Protein AF-A6EFH4-F1 (afdb_monomer)

Secondary structure (DSSP, 8-state):
---SSSSSSTTTTSPTTHHHHHHHHHHHHHHHHHHHHHS-S-SSPPPTTHHHHHHHHHHHHHHHHHHHHHSS-TT-S--PPTTHHHHHHHHHHHHHHHTT--S-------------------GGG-THHHHHHHHHHHHHHHHHHHHHHTS------HHHHHHHHHHHTS-HHHHHHHHHHHHHS----SS-HHHHHHHHHHHS-HHHHHS--

pLDDT: mean 71.9, std 14.37, range [41.16, 94.19]

Foldseek 3Di:
DDDDPPPCPVVPPDDPCCVVCVVVVVVVVVVVVVVVVVPPDDPDDDDPCCVVCVVVVVVVVVVVVVVCVPPPCPPPDPDDPPCPVVVVVVVVVVVVVVVPDPDDDDDDDDDDPPPPPPPPPPPVPDPVVVVVVVVVVVVCVVVVVVVVVVPDDPPPPVVVVVVVVVVVVDDPVNVVVVVVVVVVPPDDPPPPVVNVVVVCPVPDDPVRVVVVD

Sequence (213 aa):
MENKLENEEWMSGTPEGYFDSLSERIRQSVFLDDLRAKVADGGFITPDNYFEALPEVIHGNSFLEQLKGSSPVETAGFITPEGYFSGLSSRIVAQAHDDNDDLNEVTMAVQAPSKHAVKIVRLWHSSFLKYASAACFILLSAAGLYFYQQKPEPVVNYAELANEQMLYDIDEHVIIEHIQAASMEEEQPVVATADLENYILTNYSQNDIASDL

Radius of gyration: 43.93 Å; Cα contacts (8 Å, |Δi|>4): 6; chains: 1; bounding box: 109×67×108 Å

Solvent-accessible surface area (backbone atoms only — not comparable to full-atom values): 13727 Å² total; per-residue (Å²): 142,85,90,87,75,82,85,62,66,78,72,66,76,61,63,88,65,48,72,78,47,41,63,56,52,50,52,52,50,54,49,52,50,52,50,53,68,67,54,73,82,66,86,87,75,74,62,89,61,47,78,74,48,43,63,57,54,52,51,53,51,53,51,54,48,51,52,62,71,69,46,97,49,100,74,70,59,93,75,74,62,91,59,50,68,59,55,49,53,53,51,52,53,54,53,64,51,65,77,71,56,94,84,79,86,84,86,80,95,68,94,66,78,76,79,76,73,79,75,83,70,70,73,88,75,48,72,60,61,63,52,54,56,55,51,50,53,53,50,52,53,51,48,50,53,52,54,57,71,64,50,72,74,81,79,73,52,62,68,57,56,50,49,53,54,52,59,72,66,57,51,69,67,59,54,52,49,51,52,51,53,53,64,73,58,78,84,72,77,93,60,55,66,66,58,55,51,48,51,46,64,73,75,44,55,77,66,64,66,61,69,78,109

Mean predicted aligned error: 24.98 Å

Structure (mmCIF, N/CA/C/O backbone):
data_AF-A6EFH4-F1
#
_entry.id   AF-A6EFH4-F1
#
loop_
_atom_site.group_PDB
_atom_site.id
_atom_site.type_symbol
_atom_site.label_atom_id
_atom_site.label_alt_id
_atom_site.label_comp_id
_atom_site.label_asym_id
_atom_site.label_entity_id
_atom_site.label_seq_id
_atom_site.pdbx_PDB_ins_code
_atom_site.Cartn_x
_atom_site.Cartn_y
_atom_site.Cartn_z
_atom_site.occupancy
_atom_site.B_iso_or_equiv
_atom_site.auth_seq_id
_atom_site.auth_comp_id
_atom_site.auth_asym_id
_atom_site.auth_atom_id
_atom_site.pdbx_PDB_model_num
ATOM 1 N N . MET A 1 1 ? 72.720 23.279 -33.329 1.00 48.34 1 MET A N 1
ATOM 2 C CA . MET A 1 1 ? 72.477 22.721 -31.988 1.00 48.34 1 MET A CA 1
ATOM 3 C C . MET A 1 1 ? 70.987 22.875 -31.739 1.00 48.34 1 MET A 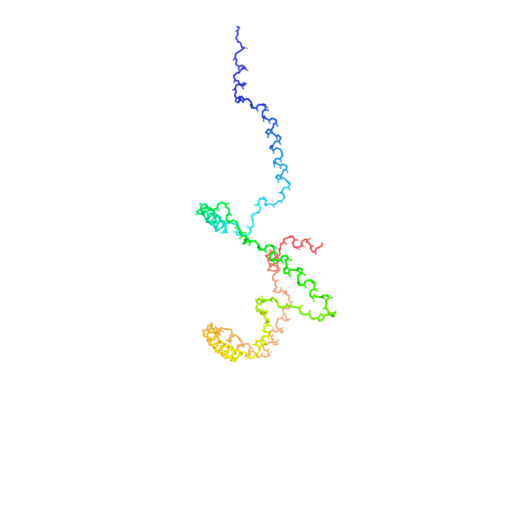C 1
ATOM 5 O O . MET A 1 1 ? 70.609 23.697 -30.934 1.00 48.34 1 MET A O 1
ATOM 9 N N . GLU A 1 2 ? 70.118 22.133 -32.414 1.00 51.16 2 GLU A N 1
ATOM 10 C CA . GLU A 1 2 ? 68.679 22.295 -32.174 1.00 51.16 2 GLU A CA 1
ATOM 11 C C . GLU A 1 2 ? 67.976 21.005 -32.557 1.00 51.16 2 GLU A C 1
ATOM 13 O O . GLU A 1 2 ? 67.805 20.721 -33.732 1.00 51.16 2 GLU A O 1
ATOM 18 N N . ASN A 1 3 ? 67.670 20.186 -31.555 1.00 53.84 3 ASN A N 1
ATOM 19 C CA . ASN A 1 3 ? 66.609 19.176 -31.585 1.00 53.84 3 ASN A CA 1
ATOM 20 C C . ASN A 1 3 ? 66.442 18.651 -30.157 1.00 53.84 3 ASN A C 1
ATOM 22 O O . ASN A 1 3 ? 66.723 17.495 -29.848 1.00 53.84 3 ASN A O 1
ATOM 26 N N . LYS A 1 4 ? 66.099 19.559 -29.236 1.00 53.66 4 LYS A N 1
ATOM 27 C CA . LYS A 1 4 ? 65.859 19.206 -27.831 1.00 53.66 4 LYS A CA 1
ATOM 28 C C . LYS A 1 4 ? 64.650 19.915 -27.214 1.00 53.66 4 LYS A C 1
ATOM 30 O O . LYS A 1 4 ? 64.599 20.025 -25.999 1.00 53.66 4 LYS A O 1
ATOM 35 N N . LEU A 1 5 ? 63.706 20.407 -28.022 1.00 55.34 5 LEU A N 1
ATOM 36 C CA . LEU A 1 5 ? 62.552 21.159 -27.504 1.00 55.34 5 LEU A CA 1
ATOM 37 C C . LEU A 1 5 ? 61.170 20.654 -27.954 1.00 55.34 5 LEU A C 1
ATOM 39 O O . LEU A 1 5 ? 60.183 21.153 -27.441 1.00 55.34 5 LEU A O 1
ATOM 43 N N . GLU A 1 6 ? 61.0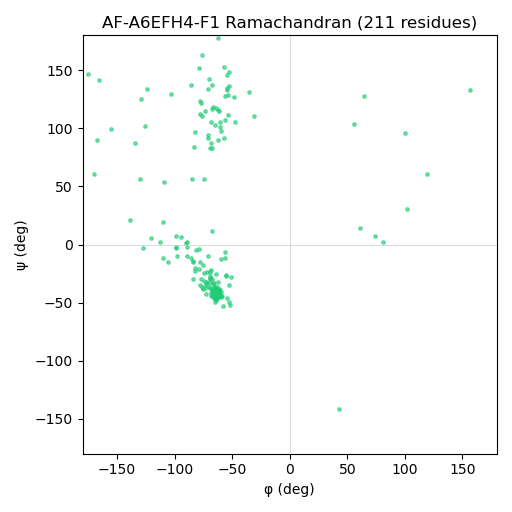56 19.633 -28.810 1.00 55.53 6 GLU A N 1
ATOM 44 C CA . GLU A 1 6 ? 59.730 19.156 -29.271 1.00 55.53 6 GLU A CA 1
ATOM 45 C C . GLU A 1 6 ? 59.203 17.908 -28.536 1.00 55.53 6 GLU A C 1
ATOM 47 O O . GLU A 1 6 ? 58.083 17.471 -28.780 1.00 55.53 6 GLU A O 1
ATOM 52 N N . ASN A 1 7 ? 59.969 17.330 -27.602 1.00 51.31 7 ASN A N 1
ATOM 53 C CA . ASN A 1 7 ? 59.579 16.087 -26.916 1.00 51.31 7 ASN A CA 1
ATOM 54 C C . ASN A 1 7 ? 58.956 16.291 -25.518 1.00 51.31 7 ASN A C 1
ATOM 56 O O . ASN A 1 7 ? 58.740 15.320 -24.801 1.00 51.31 7 ASN A O 1
ATOM 60 N N . GLU A 1 8 ? 58.683 17.531 -25.100 1.00 54.12 8 GLU A N 1
ATOM 61 C CA . GLU A 1 8 ? 58.111 17.807 -23.766 1.00 54.12 8 GLU A CA 1
ATOM 62 C C . GLU A 1 8 ? 56.655 18.305 -23.803 1.00 54.12 8 GLU A C 1
ATOM 64 O O . GLU A 1 8 ? 55.976 18.277 -22.780 1.00 54.12 8 GLU A O 1
ATOM 69 N N . GLU A 1 9 ? 56.122 18.667 -24.975 1.00 54.31 9 GLU A N 1
ATOM 70 C CA . GLU A 1 9 ? 54.759 19.212 -25.103 1.00 54.31 9 GLU A CA 1
ATOM 71 C C . GLU A 1 9 ? 53.664 18.127 -25.017 1.00 54.31 9 GLU A C 1
ATOM 73 O O . GLU A 1 9 ? 52.586 18.349 -24.474 1.00 54.31 9 GLU A O 1
ATOM 78 N N . TRP A 1 10 ? 53.959 16.895 -25.444 1.00 52.81 10 TRP A N 1
ATOM 79 C CA . TRP A 1 10 ? 53.001 15.777 -25.419 1.00 52.81 10 TRP A CA 1
ATOM 80 C C . TRP A 1 10 ? 52.814 15.148 -24.031 1.00 52.81 10 TRP A C 1
ATOM 82 O O . TRP A 1 10 ? 51.845 14.427 -23.802 1.00 52.81 10 TRP A O 1
ATOM 92 N N . MET A 1 11 ? 53.714 15.443 -23.089 1.00 53.28 11 MET A N 1
ATOM 93 C CA . MET A 1 11 ? 53.607 15.008 -21.691 1.00 53.28 11 MET A CA 1
ATOM 94 C C . MET A 1 11 ? 52.723 15.945 -20.849 1.00 53.28 11 MET A C 1
ATOM 96 O O . MET A 1 11 ? 52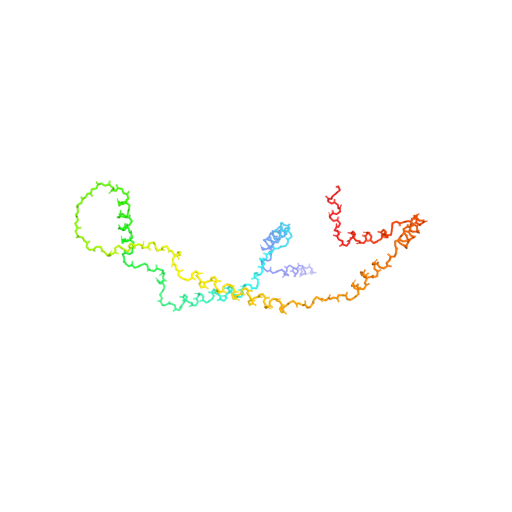.303 15.555 -19.759 1.00 53.28 11 MET A O 1
ATOM 100 N N . SER A 1 12 ? 52.394 17.153 -21.337 1.00 56.25 12 SER A N 1
ATOM 101 C CA . SER A 1 12 ? 51.556 18.119 -20.603 1.00 56.25 12 SER A CA 1
ATOM 102 C C . SER A 1 12 ? 50.052 17.977 -20.878 1.00 56.25 12 SER A C 1
ATOM 104 O O . SER A 1 12 ? 49.258 18.759 -20.358 1.00 56.25 12 SER A O 1
ATOM 106 N N . GLY A 1 13 ? 49.641 17.008 -21.704 1.00 65.88 13 GLY A N 1
ATOM 107 C CA . GLY A 1 13 ? 48.238 16.800 -22.086 1.00 65.88 13 GLY A CA 1
ATOM 108 C C . GLY A 1 13 ? 47.388 16.078 -21.037 1.00 65.88 13 GLY A C 1
ATOM 109 O O . GLY A 1 13 ? 46.185 15.908 -21.234 1.00 65.88 13 GLY A O 1
ATOM 110 N N . THR A 1 14 ? 47.990 15.637 -19.932 1.00 73.12 14 THR A N 1
ATOM 111 C CA . THR A 1 14 ? 47.285 14.904 -18.876 1.00 73.12 14 THR A CA 1
ATOM 112 C C . THR A 1 14 ? 47.005 15.808 -17.679 1.00 73.12 14 THR A C 1
ATOM 114 O O . THR A 1 14 ? 47.936 16.437 -17.176 1.00 73.12 14 THR A O 1
ATOM 117 N N . PRO A 1 15 ? 45.753 15.860 -17.188 1.00 81.19 15 PRO A N 1
ATOM 118 C CA . PRO A 1 15 ? 45.409 16.614 -15.990 1.00 81.19 15 PRO A CA 1
ATOM 119 C C . PRO A 1 15 ? 46.266 16.218 -14.783 1.00 81.19 15 PRO A C 1
ATOM 121 O O . PRO A 1 15 ? 46.614 15.046 -14.608 1.00 81.19 15 PRO A O 1
ATOM 124 N N . GLU A 1 16 ? 46.568 17.192 -13.928 1.00 83.50 16 GLU A N 1
ATOM 125 C CA . GLU A 1 16 ? 47.273 16.965 -12.665 1.00 83.50 16 GLU A CA 1
ATOM 126 C C . GLU A 1 16 ? 46.544 15.897 -11.824 1.00 83.50 16 GLU A C 1
ATOM 128 O O . GLU A 1 16 ? 45.314 15.879 -11.743 1.00 83.50 16 GLU A O 1
ATOM 133 N N . GLY A 1 17 ? 47.290 14.943 -11.257 1.00 82.12 17 GLY A N 1
ATOM 134 C CA . GLY A 1 17 ? 46.725 13.827 -10.486 1.00 82.12 17 GLY A CA 1
ATOM 135 C C . GLY A 1 17 ? 46.032 12.731 -11.312 1.00 82.12 17 GLY A C 1
ATOM 136 O O . GLY A 1 17 ? 45.415 11.821 -10.740 1.00 82.12 17 GLY A O 1
ATOM 137 N N . TYR A 1 18 ? 46.119 12.772 -12.652 1.00 84.75 18 TYR A N 1
ATOM 138 C CA . TYR A 1 18 ? 45.529 11.742 -13.513 1.00 84.75 18 TYR A CA 1
ATOM 139 C C . TYR A 1 18 ? 46.076 10.350 -13.186 1.00 84.75 18 TYR A C 1
ATOM 141 O O . TYR A 1 18 ? 45.292 9.443 -12.910 1.00 84.75 18 TYR A O 1
ATOM 149 N N . PHE A 1 19 ? 47.401 10.195 -13.164 1.00 86.62 19 PHE A N 1
ATOM 150 C CA . PHE A 1 19 ? 48.050 8.907 -12.912 1.00 86.62 19 PHE A CA 1
ATOM 151 C C . PHE A 1 19 ? 47.928 8.454 -11.453 1.00 86.62 19 PHE A C 1
ATOM 153 O O . PHE A 1 19 ? 47.757 7.258 -11.212 1.00 86.62 19 PHE A O 1
ATOM 160 N N . ASP A 1 20 ? 47.895 9.394 -10.504 1.00 88.50 20 ASP A N 1
ATOM 161 C CA . ASP A 1 20 ? 47.719 9.097 -9.075 1.00 88.50 20 ASP A CA 1
ATOM 162 C C . ASP A 1 20 ? 46.369 8.422 -8.799 1.00 88.50 20 ASP A C 1
ATOM 164 O O . ASP A 1 20 ? 46.276 7.475 -8.020 1.00 88.50 20 ASP A O 1
ATOM 168 N N . SER A 1 21 ? 45.318 8.860 -9.499 1.00 86.75 21 SER A N 1
ATOM 169 C CA . SER A 1 21 ? 43.965 8.298 -9.384 1.00 86.75 21 SER A CA 1
ATOM 170 C C . SER A 1 21 ? 43.615 7.293 -10.488 1.00 86.75 21 SER A C 1
ATOM 172 O O . SER A 1 21 ? 42.533 6.708 -10.468 1.00 86.75 21 SER A O 1
ATOM 174 N N . LEU A 1 22 ? 44.496 7.061 -11.468 1.00 89.19 22 LEU A N 1
ATOM 175 C CA . LEU A 1 22 ? 44.250 6.128 -12.575 1.00 89.19 22 LEU A CA 1
ATOM 176 C C . LEU A 1 22 ? 44.143 4.689 -12.070 1.00 89.19 22 LEU A C 1
ATOM 178 O O . LEU A 1 22 ? 43.203 3.984 -12.421 1.00 89.19 22 LEU A O 1
ATOM 182 N N . SER A 1 23 ? 45.073 4.277 -11.208 1.00 89.06 23 SER A N 1
ATOM 183 C CA . SER A 1 23 ? 45.075 2.924 -10.637 1.00 89.06 23 SER A CA 1
ATOM 184 C C . SER A 1 23 ? 43.798 2.641 -9.846 1.00 89.06 23 SER A C 1
ATOM 186 O O . SER A 1 23 ? 43.225 1.560 -9.956 1.00 89.06 23 SER A O 1
ATOM 188 N N . GLU A 1 24 ? 43.329 3.626 -9.082 1.00 92.00 24 GLU A N 1
ATOM 189 C CA . GLU A 1 24 ? 42.096 3.516 -8.303 1.00 92.00 24 GLU A CA 1
ATOM 190 C C . GLU A 1 24 ? 40.863 3.455 -9.212 1.00 92.00 24 GLU A C 1
ATOM 192 O O . GLU A 1 24 ? 40.017 2.579 -9.053 1.00 92.00 24 GLU A O 1
ATOM 197 N N . ARG A 1 25 ? 40.806 4.306 -10.243 1.00 91.06 25 ARG A N 1
ATOM 198 C CA . ARG A 1 25 ? 39.720 4.300 -11.234 1.00 91.06 25 ARG A CA 1
ATOM 199 C C . ARG A 1 25 ? 39.636 2.990 -12.013 1.00 91.06 25 ARG A C 1
ATOM 201 O O . ARG A 1 25 ? 38.535 2.496 -12.226 1.00 91.06 25 ARG A O 1
ATOM 208 N N . ILE A 1 26 ? 40.775 2.404 -12.385 1.00 93.69 26 ILE A N 1
ATOM 209 C CA . ILE A 1 26 ? 40.822 1.095 -13.053 1.00 93.69 26 ILE A CA 1
ATOM 210 C C . ILE A 1 26 ? 40.312 -0.005 -12.116 1.00 93.69 26 ILE A C 1
ATOM 212 O O . ILE A 1 26 ? 39.526 -0.854 -12.528 1.00 93.69 26 ILE A O 1
ATOM 216 N N . ARG A 1 27 ? 40.715 -0.001 -10.840 1.00 91.75 27 ARG A N 1
ATOM 217 C CA . ARG A 1 27 ? 40.208 -0.981 -9.862 1.00 91.75 27 ARG A CA 1
ATOM 218 C C . ARG A 1 27 ? 38.700 -0.857 -9.675 1.00 91.75 27 ARG A C 1
ATOM 220 O O . ARG A 1 27 ? 38.009 -1.871 -9.670 1.00 91.75 27 ARG A O 1
ATOM 227 N N . GLN A 1 28 ? 38.197 0.370 -9.566 1.00 91.94 28 GLN A N 1
ATOM 228 C CA . GLN A 1 28 ? 36.767 0.641 -9.448 1.00 91.94 28 GLN A CA 1
ATOM 229 C C . GLN A 1 28 ? 36.000 0.207 -10.700 1.00 91.94 28 GLN A C 1
ATOM 231 O O . GLN A 1 28 ? 34.954 -0.423 -10.569 1.00 91.94 28 GLN A O 1
ATOM 236 N N . SER A 1 29 ? 36.515 0.472 -11.904 1.00 90.38 29 SER A N 1
ATOM 237 C CA . SER A 1 29 ? 35.847 0.057 -13.143 1.00 90.38 29 SER A CA 1
ATOM 238 C C . SER A 1 29 ? 35.802 -1.462 -13.287 1.00 90.38 29 SER A C 1
ATOM 240 O O . SER A 1 29 ? 34.746 -2.010 -13.580 1.00 90.38 29 SER A O 1
ATOM 242 N N . VAL A 1 30 ? 36.912 -2.152 -13.004 1.00 91.94 30 VAL A N 1
ATOM 243 C CA . VAL A 1 30 ? 36.970 -3.623 -13.033 1.00 91.94 30 VAL A CA 1
ATOM 244 C C . VAL A 1 30 ? 36.020 -4.228 -11.999 1.00 91.94 30 VAL A C 1
ATOM 246 O O . VAL A 1 30 ? 35.338 -5.205 -12.289 1.00 91.94 30 VAL A O 1
ATOM 249 N N . PHE A 1 31 ? 35.931 -3.635 -10.807 1.00 91.19 31 PHE A N 1
ATOM 250 C CA . PHE A 1 31 ? 34.992 -4.069 -9.775 1.00 91.19 31 PHE A CA 1
ATOM 251 C C . PHE A 1 31 ? 33.526 -3.889 -10.203 1.00 91.19 31 PHE A C 1
ATOM 253 O O . PHE A 1 31 ? 32.711 -4.783 -9.989 1.00 91.19 31 PHE A O 1
ATOM 260 N N . LEU A 1 32 ? 33.186 -2.762 -10.837 1.00 86.75 32 LEU A N 1
ATOM 261 C CA . LEU A 1 32 ? 31.838 -2.522 -11.364 1.00 86.75 32 LEU A CA 1
ATOM 262 C C . LEU A 1 32 ? 31.484 -3.473 -12.513 1.00 86.75 32 LEU A C 1
ATOM 264 O O . LEU A 1 32 ? 30.349 -3.945 -12.572 1.00 86.75 32 LEU A O 1
ATOM 268 N N . ASP A 1 33 ? 32.436 -3.778 -13.393 1.00 85.69 33 ASP A N 1
ATOM 269 C CA . ASP A 1 33 ? 32.239 -4.743 -14.478 1.00 85.69 33 ASP A CA 1
ATOM 270 C C . ASP A 1 33 ? 32.065 -6.172 -13.942 1.00 85.69 33 ASP A C 1
ATOM 272 O O . ASP A 1 33 ? 31.191 -6.899 -14.414 1.00 85.69 33 ASP A O 1
ATOM 276 N N . ASP A 1 34 ? 32.816 -6.560 -12.908 1.00 86.69 34 ASP A N 1
ATOM 277 C CA . ASP A 1 34 ? 32.655 -7.850 -12.223 1.00 86.69 34 ASP A CA 1
ATOM 278 C C . ASP A 1 34 ? 31.292 -7.955 -11.515 1.00 86.69 34 ASP A C 1
ATOM 280 O O . ASP A 1 34 ? 30.608 -8.974 -11.617 1.00 86.69 34 ASP A O 1
ATOM 284 N N . LEU A 1 35 ? 30.836 -6.882 -10.858 1.00 82.44 35 LEU A N 1
ATOM 285 C CA . LEU A 1 35 ? 29.486 -6.816 -10.288 1.00 82.44 35 LEU A CA 1
ATOM 286 C C . LEU A 1 35 ? 28.406 -6.922 -11.368 1.00 82.44 35 LEU A C 1
ATOM 288 O O . LEU A 1 35 ? 27.438 -7.660 -11.192 1.00 82.44 35 LEU A O 1
ATOM 292 N N . ARG A 1 36 ? 28.575 -6.222 -12.493 1.00 79.50 36 ARG A N 1
ATOM 293 C CA . ARG A 1 36 ? 27.644 -6.281 -13.625 1.00 79.50 36 ARG A CA 1
ATOM 294 C C . ARG A 1 36 ? 27.583 -7.683 -14.230 1.00 79.50 36 ARG A C 1
ATOM 296 O O . ARG A 1 36 ? 26.496 -8.133 -14.564 1.00 79.50 36 ARG A O 1
ATOM 303 N N . ALA A 1 37 ? 28.716 -8.372 -14.344 1.00 80.31 37 ALA A N 1
ATOM 304 C CA . ALA A 1 37 ? 28.772 -9.744 -14.846 1.00 80.31 37 ALA A CA 1
ATOM 305 C C . ALA A 1 37 ? 28.135 -10.761 -13.880 1.00 80.31 37 ALA A C 1
ATOM 307 O O . ALA A 1 37 ? 27.611 -11.781 -14.320 1.00 80.31 37 ALA A O 1
ATOM 308 N N . LYS A 1 38 ? 28.166 -10.487 -12.568 1.00 78.44 38 LYS A N 1
ATOM 309 C CA . LYS A 1 38 ? 27.560 -11.333 -11.524 1.00 78.44 38 LYS A CA 1
ATOM 310 C C . LYS A 1 38 ? 26.059 -11.113 -11.336 1.00 78.44 38 LYS A C 1
ATOM 312 O O . LYS A 1 38 ? 25.387 -12.005 -10.823 1.00 78.44 38 LYS A O 1
ATOM 317 N N . VAL A 1 39 ? 25.528 -9.957 -11.731 1.00 74.38 39 VAL A N 1
ATOM 318 C CA . VAL A 1 39 ? 24.082 -9.699 -11.760 1.00 74.38 39 VAL A CA 1
ATOM 319 C C . VAL A 1 39 ? 23.530 -10.275 -13.064 1.00 74.38 39 VAL A C 1
ATOM 321 O O . VAL A 1 39 ? 23.427 -9.590 -14.079 1.00 74.38 39 VAL A O 1
ATOM 324 N N . ALA A 1 40 ? 23.237 -11.574 -13.042 1.00 60.41 40 ALA A N 1
ATOM 325 C CA . ALA A 1 40 ? 22.544 -12.245 -14.131 1.00 60.41 40 ALA A CA 1
ATOM 326 C C . ALA A 1 40 ? 21.107 -11.713 -14.217 1.00 60.41 40 ALA A C 1
ATOM 328 O O . ALA A 1 40 ? 20.345 -11.850 -13.268 1.00 60.41 40 ALA A O 1
ATOM 329 N N . ASP A 1 41 ? 20.799 -11.107 -15.361 1.00 61.72 41 ASP A N 1
ATOM 330 C CA . ASP A 1 41 ? 19.479 -10.694 -15.837 1.00 61.72 41 ASP A CA 1
ATOM 331 C C . ASP A 1 41 ? 18.681 -9.752 -14.908 1.00 61.72 41 ASP A C 1
ATOM 333 O O . ASP A 1 41 ? 18.072 -10.147 -13.918 1.00 61.72 41 ASP A O 1
ATOM 337 N N . GLY A 1 42 ? 18.647 -8.465 -15.271 1.00 60.59 42 GLY A N 1
ATOM 338 C CA . GLY A 1 42 ? 17.596 -7.566 -14.786 1.00 60.59 42 GLY A CA 1
ATOM 339 C C . GLY A 1 42 ? 17.934 -6.597 -13.650 1.00 60.59 42 GLY A C 1
ATOM 340 O O . GLY A 1 42 ? 17.028 -6.228 -12.920 1.00 60.59 42 GLY A O 1
ATOM 341 N N . GLY A 1 43 ? 19.176 -6.113 -13.519 1.00 66.94 43 GLY A N 1
ATOM 342 C CA . GLY A 1 43 ? 19.492 -4.864 -12.793 1.00 66.94 43 GLY A CA 1
ATOM 343 C C . GLY A 1 43 ? 18.759 -4.634 -11.452 1.00 66.94 43 GLY A C 1
ATOM 344 O O . GLY A 1 43 ? 18.576 -5.548 -10.655 1.00 66.94 43 GLY A O 1
ATOM 345 N N . PHE A 1 44 ? 18.368 -3.385 -11.168 1.00 69.56 44 PHE A N 1
ATOM 346 C CA . PHE A 1 44 ? 17.476 -3.073 -10.046 1.00 69.56 44 PHE A CA 1
ATOM 347 C C . PHE A 1 44 ? 16.025 -3.321 -10.465 1.00 69.56 44 PHE A C 1
ATOM 349 O O . PHE A 1 44 ? 15.385 -2.458 -11.066 1.00 69.56 44 PHE A O 1
ATOM 356 N N . ILE A 1 45 ? 15.503 -4.493 -10.122 1.00 73.88 45 ILE A N 1
ATOM 357 C CA . ILE A 1 45 ? 14.075 -4.797 -10.232 1.00 73.88 45 ILE A CA 1
ATOM 358 C C . ILE A 1 45 ? 13.309 -3.950 -9.219 1.00 73.88 45 ILE A C 1
ATOM 360 O O . ILE A 1 45 ? 13.509 -4.050 -8.007 1.00 73.88 45 ILE A O 1
ATOM 364 N N . THR A 1 46 ? 12.452 -3.074 -9.733 1.00 79.88 46 THR A N 1
ATOM 365 C CA . THR A 1 46 ? 11.524 -2.309 -8.902 1.00 79.88 46 THR A CA 1
ATOM 366 C C . THR A 1 46 ? 10.276 -3.160 -8.674 1.00 79.88 46 THR A C 1
ATOM 368 O O . THR A 1 46 ? 9.820 -3.796 -9.622 1.00 79.88 46 THR A O 1
ATOM 371 N N . PRO A 1 47 ? 9.721 -3.200 -7.451 1.00 84.94 47 PRO A N 1
ATOM 372 C CA . PRO A 1 47 ? 8.470 -3.903 -7.195 1.00 84.94 47 PRO A CA 1
ATOM 373 C C . PRO A 1 47 ? 7.332 -3.394 -8.084 1.00 84.94 47 PRO A C 1
ATOM 375 O O . PRO A 1 47 ? 7.311 -2.216 -8.461 1.00 84.94 47 PRO A O 1
ATOM 378 N N . ASP A 1 48 ? 6.361 -4.264 -8.354 1.00 85.62 48 ASP A N 1
ATOM 379 C CA . ASP A 1 48 ? 5.154 -3.898 -9.092 1.00 85.62 48 ASP A CA 1
ATOM 380 C C . ASP A 1 48 ? 4.485 -2.670 -8.460 1.00 85.62 48 ASP A C 1
ATOM 382 O O . ASP A 1 48 ? 4.374 -2.550 -7.237 1.00 85.62 48 ASP A O 1
ATOM 386 N N . ASN A 1 49 ? 4.052 -1.734 -9.308 1.00 87.38 49 ASN A N 1
ATOM 387 C CA . ASN A 1 49 ? 3.395 -0.479 -8.926 1.00 87.38 49 ASN A CA 1
ATOM 388 C C . ASN A 1 49 ? 4.232 0.477 -8.054 1.00 87.38 49 ASN A C 1
ATOM 390 O O . ASN A 1 49 ? 3.684 1.447 -7.530 1.00 87.38 49 ASN A O 1
ATOM 394 N N . TYR A 1 50 ? 5.553 0.281 -7.924 1.00 89.69 50 TYR A N 1
ATOM 395 C CA . TYR A 1 50 ? 6.412 1.185 -7.144 1.00 89.69 50 TYR A CA 1
ATOM 396 C C . TYR A 1 50 ? 6.245 2.651 -7.565 1.00 89.69 50 TYR A C 1
ATOM 398 O O . TYR A 1 50 ? 6.015 3.516 -6.725 1.00 89.69 50 TYR A O 1
ATOM 406 N N . PHE A 1 51 ? 6.311 2.930 -8.870 1.00 92.81 51 PHE A N 1
ATOM 407 C CA . PHE A 1 51 ? 6.199 4.293 -9.393 1.00 92.81 51 PHE A CA 1
ATOM 408 C C . PHE A 1 51 ? 4.771 4.847 -9.356 1.00 92.81 51 PHE A C 1
ATOM 410 O O . PHE A 1 51 ? 4.610 6.062 -9.288 1.00 92.81 51 PHE A O 1
ATOM 417 N N . GLU A 1 52 ? 3.750 3.986 -9.360 1.00 91.25 52 GLU A N 1
ATOM 418 C CA . GLU A 1 52 ? 2.351 4.408 -9.224 1.00 91.25 52 GLU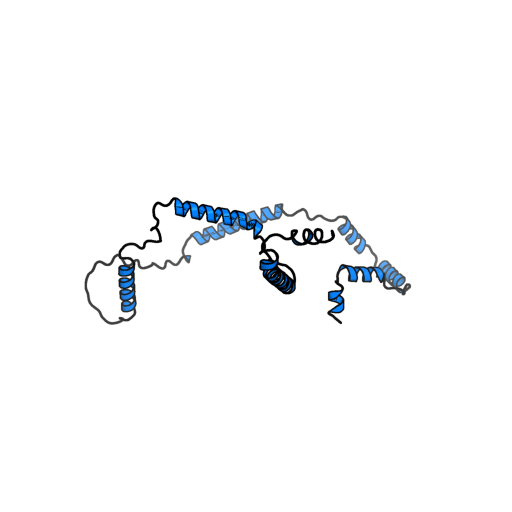 A CA 1
ATOM 419 C C . GLU A 1 52 ? 2.015 4.792 -7.778 1.00 91.25 52 GLU A C 1
ATOM 421 O O . GLU A 1 52 ? 1.328 5.786 -7.550 1.00 91.25 52 GLU A O 1
ATOM 426 N N . ALA A 1 53 ? 2.552 4.057 -6.798 1.00 88.31 53 ALA A N 1
ATOM 427 C CA . ALA A 1 53 ? 2.356 4.327 -5.373 1.00 88.31 53 ALA A CA 1
ATOM 428 C C . ALA A 1 53 ? 3.298 5.415 -4.823 1.00 88.31 53 ALA A C 1
ATOM 430 O O . ALA A 1 53 ? 3.019 6.018 -3.784 1.00 88.31 53 ALA A O 1
ATOM 431 N N . LEU A 1 54 ? 4.416 5.695 -5.504 1.00 91.81 54 LEU A N 1
ATOM 432 C CA . LEU A 1 54 ? 5.429 6.651 -5.046 1.00 91.81 54 LEU A CA 1
ATOM 433 C C . LEU A 1 54 ? 4.861 8.054 -4.735 1.00 91.81 54 LEU A C 1
ATOM 435 O O . LEU A 1 54 ? 5.185 8.582 -3.668 1.00 91.81 54 LEU A O 1
ATOM 439 N N . PRO A 1 55 ? 4.010 8.673 -5.582 1.00 91.94 55 PRO A N 1
ATOM 440 C CA . PRO A 1 55 ? 3.447 9.992 -5.295 1.00 91.94 55 PRO A CA 1
ATOM 441 C C . PRO A 1 55 ? 2.579 9.996 -4.033 1.00 91.94 55 PRO A C 1
ATOM 443 O O . PRO A 1 55 ? 2.670 10.917 -3.224 1.00 91.94 55 PRO A O 1
ATOM 446 N N . GLU A 1 56 ? 1.774 8.951 -3.833 1.00 89.06 56 GLU A N 1
ATOM 447 C CA . GLU A 1 56 ? 0.916 8.809 -2.654 1.00 89.06 56 GLU A CA 1
ATOM 448 C C . GLU A 1 56 ? 1.748 8.656 -1.376 1.00 89.06 56 GLU A C 1
ATOM 450 O O . GLU A 1 56 ? 1.496 9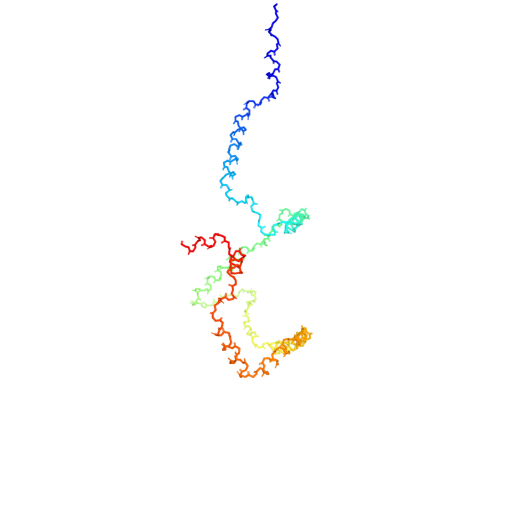.340 -0.383 1.00 89.06 56 GLU A O 1
ATOM 455 N N . VAL A 1 57 ? 2.801 7.836 -1.420 1.00 88.31 57 VAL A N 1
ATOM 456 C CA . VAL A 1 57 ? 3.733 7.645 -0.299 1.00 88.31 57 VAL A CA 1
ATOM 457 C C . VAL A 1 57 ? 4.466 8.945 0.051 1.00 88.31 57 VAL A C 1
ATOM 459 O O . VAL A 1 57 ? 4.591 9.287 1.230 1.00 88.31 57 VAL A O 1
ATOM 462 N N . ILE A 1 58 ? 4.932 9.701 -0.946 1.00 91.69 58 ILE A N 1
ATOM 463 C CA . ILE A 1 58 ? 5.602 10.993 -0.726 1.00 91.69 58 ILE A CA 1
ATOM 464 C C . ILE A 1 58 ? 4.628 12.004 -0.105 1.00 91.69 58 ILE A C 1
ATOM 466 O O . ILE A 1 58 ? 4.966 12.669 0.879 1.00 91.69 58 ILE A O 1
ATOM 470 N N . HIS A 1 59 ? 3.405 12.101 -0.629 1.00 88.56 59 HIS A N 1
ATOM 471 C CA . HIS A 1 59 ? 2.388 12.999 -0.083 1.00 88.56 59 HIS A CA 1
ATOM 472 C C . HIS A 1 59 ? 1.989 12.611 1.348 1.00 88.56 59 HIS A C 1
ATOM 474 O O . HIS A 1 59 ? 1.954 13.479 2.221 1.00 88.56 59 HIS A O 1
ATOM 480 N N . GLY A 1 60 ? 1.783 11.322 1.628 1.00 87.94 60 GLY A N 1
ATOM 481 C CA . GLY A 1 60 ? 1.486 10.827 2.974 1.00 87.94 60 GLY A CA 1
ATOM 482 C C . GLY A 1 60 ? 2.593 11.145 3.983 1.00 87.94 60 GLY A C 1
ATOM 483 O O . GLY A 1 60 ? 2.316 11.655 5.070 1.00 87.94 60 GLY A O 1
ATOM 484 N N . ASN A 1 61 ? 3.855 10.923 3.609 1.00 86.62 61 ASN A N 1
ATOM 485 C CA . ASN A 1 61 ? 4.995 11.229 4.474 1.00 86.62 61 ASN A CA 1
ATOM 486 C C . ASN A 1 61 ? 5.162 12.735 4.716 1.00 86.62 61 ASN A C 1
ATOM 488 O O . ASN A 1 61 ? 5.377 13.143 5.856 1.00 86.62 61 ASN A O 1
ATOM 492 N N . SER A 1 62 ? 4.997 13.568 3.685 1.00 82.94 62 SER A N 1
ATOM 493 C CA . SER A 1 62 ? 5.081 15.028 3.838 1.00 82.94 62 SER A CA 1
ATOM 494 C C . SER A 1 62 ? 3.957 15.595 4.713 1.00 82.94 62 SER A C 1
ATOM 496 O O . SER A 1 62 ? 4.192 16.489 5.526 1.00 82.94 62 SER A O 1
ATOM 498 N N . PHE A 1 63 ? 2.747 15.036 4.625 1.00 83.19 63 PHE A N 1
ATOM 499 C CA . PHE A 1 63 ? 1.635 15.404 5.498 1.00 83.19 63 PHE A CA 1
ATOM 500 C C . PHE A 1 63 ? 1.899 15.010 6.959 1.00 83.19 63 PHE A C 1
ATOM 502 O O . PHE A 1 63 ? 1.679 15.809 7.871 1.00 83.19 63 PHE A O 1
ATOM 509 N N . LEU A 1 64 ? 2.430 13.806 7.196 1.00 80.75 64 LEU A N 1
ATOM 510 C CA . LEU A 1 64 ? 2.839 13.368 8.535 1.00 80.75 64 LEU A CA 1
ATOM 511 C C . LEU A 1 64 ? 3.945 14.255 9.120 1.00 80.75 64 LEU A C 1
ATOM 513 O O . LEU A 1 64 ? 3.931 14.548 10.315 1.00 80.75 64 LEU A O 1
ATOM 517 N N . GLU A 1 65 ? 4.894 14.692 8.298 1.00 80.12 65 GLU A N 1
ATOM 518 C CA . GLU A 1 65 ? 5.955 15.610 8.708 1.00 80.12 65 GLU A CA 1
ATOM 519 C C . GLU A 1 65 ? 5.405 17.001 9.061 1.00 80.12 65 GLU A C 1
ATOM 521 O O . GLU A 1 65 ? 5.747 17.550 10.109 1.00 80.12 65 GLU A O 1
ATOM 526 N N . GLN A 1 66 ? 4.471 17.534 8.268 1.00 79.94 66 GLN A N 1
ATOM 527 C CA . GLN A 1 66 ? 3.779 18.791 8.577 1.00 79.94 66 GLN A CA 1
ATOM 528 C C . GLN A 1 66 ? 2.970 18.711 9.877 1.00 79.94 66 GLN A C 1
ATOM 530 O O . GLN A 1 66 ? 2.972 19.660 10.663 1.00 79.94 66 GLN A O 1
ATOM 535 N N . LEU A 1 67 ? 2.312 17.582 10.151 1.00 73.31 67 LEU A N 1
ATOM 536 C CA . LEU A 1 67 ? 1.615 17.351 11.421 1.00 73.31 67 LEU A CA 1
ATOM 537 C C . LEU A 1 67 ? 2.582 17.303 12.611 1.00 73.31 67 LEU A C 1
ATOM 539 O O . LEU A 1 67 ? 2.295 17.881 13.660 1.00 73.31 67 LEU A O 1
ATOM 543 N N . LYS A 1 68 ? 3.747 16.667 12.449 1.00 72.38 68 LYS A N 1
ATOM 544 C CA . LYS A 1 68 ? 4.806 16.668 13.471 1.00 72.38 68 LYS A CA 1
ATOM 545 C C . LYS A 1 68 ? 5.366 18.072 13.718 1.00 72.38 68 LYS A C 1
ATOM 547 O O . LYS A 1 68 ? 5.607 18.412 14.869 1.00 72.38 68 LYS A O 1
ATOM 552 N N . GLY A 1 69 ? 5.535 18.884 12.671 1.00 65.38 69 GLY A N 1
ATOM 553 C CA . GLY A 1 69 ? 6.069 20.248 12.774 1.00 65.38 69 GLY A CA 1
ATOM 554 C C . GLY A 1 69 ? 5.067 21.310 13.252 1.00 65.38 69 GLY A C 1
ATOM 555 O O . GLY A 1 69 ? 5.479 22.362 13.729 1.00 65.38 69 GLY A O 1
ATOM 556 N N . SER A 1 70 ? 3.760 21.058 13.131 1.00 62.84 70 SER A N 1
ATOM 557 C CA . SER A 1 70 ? 2.686 21.987 13.536 1.00 62.84 70 SER A CA 1
ATOM 558 C C . SER A 1 70 ? 2.094 21.698 14.919 1.00 62.84 70 SER A C 1
ATOM 560 O O . SER A 1 70 ? 1.362 22.531 15.457 1.00 62.84 70 SER A O 1
ATOM 562 N N . SER A 1 71 ? 2.429 20.556 15.527 1.00 54.59 71 SER A N 1
ATOM 563 C CA . SER A 1 71 ? 2.108 20.275 16.925 1.00 54.59 71 SER A CA 1
ATOM 564 C C . SER A 1 71 ? 3.094 21.018 17.839 1.00 54.59 71 SER A C 1
ATOM 566 O O . SER A 1 71 ? 4.295 20.773 17.739 1.00 54.59 71 SER A O 1
ATOM 568 N N . PRO A 1 72 ? 2.644 21.878 18.774 1.00 55.84 72 PRO A N 1
ATOM 569 C CA . PRO A 1 72 ? 3.522 22.614 19.695 1.00 55.84 72 PRO A CA 1
ATOM 570 C C . PRO A 1 72 ? 4.264 21.746 20.725 1.00 55.84 72 PRO A C 1
ATOM 572 O O . PRO A 1 72 ? 4.769 22.269 21.717 1.00 55.84 72 PRO A O 1
ATOM 575 N N . VAL A 1 73 ? 4.261 20.422 20.578 1.00 54.03 73 VAL A N 1
ATOM 576 C CA . VAL A 1 73 ? 4.619 19.504 21.652 1.00 54.03 73 VAL A CA 1
ATOM 577 C C . VAL A 1 73 ? 5.566 18.437 21.112 1.00 54.03 73 VAL A C 1
ATOM 579 O O . VAL A 1 73 ? 5.148 17.336 20.760 1.00 54.03 73 VAL A O 1
ATOM 582 N N . GLU A 1 74 ? 6.867 18.738 21.128 1.00 56.28 74 GLU A N 1
ATOM 583 C CA . GLU A 1 74 ? 7.956 17.757 20.944 1.00 56.28 74 GLU A CA 1
ATOM 584 C C . GLU A 1 74 ? 7.886 16.584 21.957 1.00 56.28 74 GLU A C 1
ATOM 586 O O . GLU A 1 74 ? 8.618 15.606 21.845 1.00 56.28 74 GLU A O 1
ATOM 591 N N . THR A 1 75 ? 6.975 16.647 22.935 1.00 53.78 75 THR A N 1
ATOM 592 C CA . THR A 1 75 ? 6.754 15.650 23.991 1.00 53.78 75 THR A CA 1
ATOM 593 C C . THR A 1 75 ? 5.412 14.907 23.916 1.00 53.78 75 THR A C 1
ATOM 595 O O . THR A 1 75 ? 5.156 14.052 24.764 1.00 53.78 75 THR A O 1
ATOM 598 N N . ALA A 1 76 ? 4.560 15.149 22.912 1.00 52.69 76 ALA A N 1
ATOM 599 C CA . ALA A 1 76 ? 3.267 14.465 22.786 1.00 52.69 76 ALA A CA 1
ATOM 600 C C . ALA A 1 76 ? 3.415 13.110 22.078 1.00 52.69 76 ALA A C 1
ATOM 602 O O . ALA A 1 76 ? 2.764 12.822 21.075 1.00 52.69 76 ALA A O 1
ATOM 603 N N . GLY A 1 77 ? 4.267 12.244 22.630 1.00 64.12 77 GLY A N 1
ATOM 604 C CA . GLY A 1 77 ? 4.021 10.810 22.521 1.00 64.12 77 GLY A CA 1
ATOM 605 C C . GLY A 1 77 ? 2.703 10.454 23.219 1.00 64.12 77 GLY A C 1
ATOM 606 O O . GLY A 1 77 ? 2.049 11.304 23.822 1.00 64.12 77 GLY A O 1
ATOM 607 N N . PHE A 1 78 ? 2.296 9.188 23.173 1.00 66.31 78 PHE A N 1
ATOM 608 C CA . PHE A 1 78 ? 1.189 8.702 23.998 1.00 66.31 78 PHE A CA 1
ATOM 609 C C . PHE A 1 78 ? 1.560 8.839 25.484 1.00 66.31 78 PHE A C 1
ATOM 611 O O . PHE A 1 78 ? 2.161 7.940 26.069 1.00 66.31 78 PHE A O 1
ATOM 618 N N . ILE A 1 79 ? 1.241 9.984 26.092 1.00 69.94 79 ILE A N 1
ATOM 619 C CA . ILE A 1 79 ? 1.477 10.219 27.513 1.00 69.94 79 ILE A CA 1
ATOM 620 C C . ILE A 1 79 ? 0.393 9.455 28.266 1.00 69.94 79 ILE A C 1
ATOM 622 O O . ILE A 1 79 ? -0.792 9.782 28.197 1.00 69.94 79 ILE A O 1
ATOM 626 N N . THR A 1 80 ? 0.789 8.398 28.967 1.00 78.50 80 THR A N 1
ATOM 627 C CA . THR A 1 80 ? -0.118 7.716 29.888 1.00 78.50 80 THR A CA 1
ATOM 628 C C . THR A 1 80 ? -0.436 8.642 31.063 1.00 78.50 80 THR A C 1
ATOM 630 O O . THR A 1 80 ? 0.492 9.260 31.590 1.00 78.50 80 THR A O 1
ATOM 633 N N . PRO A 1 81 ? -1.701 8.720 31.514 1.00 83.56 81 PRO A N 1
ATOM 634 C CA . PRO A 1 81 ? -2.077 9.504 32.686 1.00 83.56 81 PRO A CA 1
ATOM 635 C C . PRO A 1 81 ? -1.233 9.160 33.917 1.00 83.56 81 PRO A C 1
ATOM 637 O O . PRO A 1 81 ? -0.822 8.008 34.105 1.00 83.56 81 PRO A O 1
ATOM 640 N N . GLU A 1 82 ? -1.013 10.153 34.778 1.00 84.25 82 GLU A N 1
ATOM 641 C CA . GLU A 1 82 ? -0.317 9.965 36.049 1.00 84.25 82 GLU A CA 1
ATOM 642 C C . GLU A 1 82 ? -0.977 8.830 36.852 1.00 84.25 82 GLU A C 1
ATOM 644 O O . GLU A 1 82 ? -2.197 8.772 37.007 1.00 84.25 82 GLU A O 1
ATOM 649 N N . GLY A 1 83 ? -0.172 7.869 37.311 1.00 83.31 83 GLY A N 1
ATOM 650 C CA . GLY A 1 83 ? -0.661 6.727 38.086 1.00 83.31 83 GLY A CA 1
ATOM 651 C C . GLY A 1 83 ? -1.273 5.570 37.281 1.00 83.31 83 GLY A C 1
ATOM 652 O O . GLY A 1 83 ? -1.657 4.579 37.904 1.00 83.31 83 GLY A O 1
ATOM 653 N N . TYR A 1 84 ? -1.309 5.613 35.939 1.00 89.75 84 TYR A N 1
ATOM 654 C CA . TYR A 1 84 ? -1.819 4.506 35.104 1.00 89.75 84 TYR A CA 1
ATOM 655 C C . TYR A 1 84 ? -1.168 3.159 35.453 1.00 89.75 84 TYR A C 1
ATOM 657 O O . TYR A 1 84 ? -1.859 2.189 35.762 1.00 89.75 84 TYR A O 1
ATOM 665 N N . PHE A 1 85 ? 0.167 3.111 35.481 1.00 90.50 85 PHE A N 1
ATOM 666 C CA . PHE A 1 85 ? 0.906 1.881 35.775 1.00 90.50 85 PHE A CA 1
ATOM 667 C C . PHE A 1 85 ? 0.755 1.424 37.231 1.00 90.50 85 PHE A C 1
ATOM 669 O O . PHE A 1 85 ? 0.699 0.225 37.488 1.00 90.50 85 PHE A O 1
ATOM 676 N N . SER A 1 86 ? 0.628 2.359 38.177 1.00 85.69 86 SER A N 1
ATOM 677 C CA . SER A 1 86 ? 0.368 2.044 39.590 1.00 85.69 86 SER A CA 1
ATOM 678 C C . SER A 1 86 ? -1.007 1.388 39.767 1.00 85.69 86 SER A C 1
ATOM 680 O O . SER A 1 86 ? -1.118 0.296 40.329 1.00 85.69 86 SER A O 1
ATOM 682 N N . GLY A 1 87 ? -2.049 1.993 39.186 1.00 90.25 87 GLY A N 1
ATOM 683 C CA . GLY A 1 87 ? -3.403 1.443 39.199 1.00 90.25 87 GLY A CA 1
ATOM 684 C C . GLY A 1 87 ? -3.509 0.109 38.460 1.00 90.25 87 GLY A C 1
ATOM 685 O O . GLY A 1 87 ? -4.204 -0.789 38.929 1.00 90.25 87 GLY A O 1
ATOM 686 N N . LEU A 1 88 ? -2.804 -0.048 37.337 1.00 88.19 88 LEU A N 1
ATOM 687 C CA . LEU A 1 88 ? -2.738 -1.310 36.599 1.00 88.19 88 LEU A CA 1
ATOM 688 C C . LEU A 1 88 ? -2.076 -2.413 37.435 1.00 88.19 88 LEU A C 1
ATOM 690 O O . LEU A 1 88 ? -2.631 -3.502 37.550 1.00 88.19 88 LEU A O 1
ATOM 694 N N . SER A 1 89 ? -0.939 -2.116 38.067 1.00 87.25 89 SER A N 1
ATOM 695 C CA . SER A 1 89 ? -0.198 -3.079 38.895 1.00 87.25 89 SER A CA 1
ATOM 696 C C . SER A 1 89 ? -1.037 -3.550 40.084 1.00 87.25 89 SER A C 1
ATOM 698 O O . SER A 1 89 ? -1.127 -4.747 40.345 1.00 87.25 89 SER A O 1
ATOM 700 N N . SER A 1 90 ? -1.728 -2.623 40.756 1.00 85.56 90 SER A N 1
ATOM 701 C CA . SER A 1 90 ? -2.642 -2.949 41.857 1.00 85.56 90 SER A CA 1
ATOM 702 C C . SER A 1 90 ? -3.804 -3.847 41.411 1.00 85.56 90 SER A C 1
ATOM 704 O O . SER A 1 90 ? -4.129 -4.807 42.107 1.00 85.56 90 SER A O 1
ATOM 706 N N . ARG A 1 91 ? -4.393 -3.595 40.231 1.00 85.88 91 ARG A N 1
ATOM 707 C CA . ARG A 1 91 ? -5.475 -4.434 39.679 1.00 85.88 91 ARG A CA 1
ATOM 708 C C . ARG A 1 91 ? -4.999 -5.834 39.306 1.00 85.88 91 ARG A C 1
ATOM 710 O O . ARG A 1 91 ? -5.722 -6.788 39.560 1.00 85.88 91 ARG A O 1
ATOM 717 N N . ILE A 1 92 ? -3.805 -5.958 38.726 1.00 87.38 92 ILE A N 1
ATOM 718 C CA . ILE A 1 92 ? -3.230 -7.259 38.352 1.00 87.38 92 ILE A CA 1
ATOM 719 C C . ILE A 1 92 ? -2.971 -8.109 39.602 1.00 87.38 92 ILE A C 1
ATOM 721 O O . ILE A 1 92 ? -3.334 -9.280 39.617 1.00 87.38 92 ILE A O 1
ATOM 725 N N . VAL A 1 93 ? -2.403 -7.524 40.663 1.00 87.12 93 VAL A N 1
ATOM 726 C CA . VAL A 1 93 ? -2.157 -8.240 41.929 1.00 87.12 93 VAL A CA 1
ATOM 727 C C . VAL A 1 93 ? -3.465 -8.653 42.602 1.00 87.12 93 VAL A C 1
ATOM 729 O O . VAL A 1 93 ? -3.571 -9.784 43.065 1.00 87.12 93 VAL A O 1
ATOM 732 N N . ALA A 1 94 ? -4.471 -7.772 42.621 1.00 80.94 94 ALA A N 1
ATOM 733 C CA . ALA A 1 94 ? -5.787 -8.103 43.163 1.00 80.94 94 ALA A CA 1
ATOM 734 C C . ALA A 1 94 ? -6.454 -9.250 42.384 1.00 80.94 94 ALA A C 1
ATOM 736 O O . ALA A 1 94 ? -6.973 -10.173 42.998 1.00 80.94 94 ALA A O 1
ATOM 737 N N . GLN A 1 95 ? -6.381 -9.229 41.048 1.00 81.75 95 GLN A N 1
ATOM 738 C CA . GLN A 1 95 ? -6.941 -10.282 40.198 1.00 81.75 95 GLN A CA 1
ATOM 739 C C . GLN A 1 95 ? -6.206 -11.622 40.362 1.00 81.75 95 GLN A C 1
ATOM 741 O O . GLN A 1 95 ? -6.848 -12.661 40.424 1.00 81.75 95 GLN A O 1
ATOM 746 N N . ALA A 1 96 ? -4.873 -11.611 40.461 1.00 76.00 96 ALA A N 1
ATOM 747 C CA . ALA A 1 96 ? -4.081 -12.831 40.631 1.00 76.00 96 ALA A CA 1
ATOM 748 C C . ALA A 1 96 ? -4.275 -13.492 42.012 1.00 76.00 96 ALA A C 1
ATOM 750 O O . ALA A 1 96 ? -4.106 -14.705 42.146 1.00 76.00 96 ALA A O 1
ATOM 751 N N . HIS A 1 97 ? -4.622 -12.703 43.034 1.00 63.38 97 HIS A N 1
ATOM 752 C CA . HIS A 1 97 ? -4.972 -13.217 44.358 1.00 63.38 97 HIS A CA 1
ATOM 753 C C . HIS A 1 97 ? -6.398 -13.785 44.424 1.00 63.38 97 HIS A C 1
ATOM 755 O O . HIS A 1 97 ? -6.595 -14.783 45.109 1.00 63.38 97 HIS A O 1
ATOM 761 N N . ASP A 1 98 ? -7.358 -13.205 43.693 1.00 58.31 98 ASP A N 1
ATOM 762 C CA . ASP A 1 98 ? -8.768 -13.652 43.678 1.00 58.31 98 ASP A CA 1
ATOM 763 C C . ASP A 1 98 ? -8.944 -15.035 43.006 1.00 58.31 98 ASP A C 1
ATOM 765 O O . ASP A 1 98 ? -9.898 -15.749 43.296 1.00 58.31 98 ASP A O 1
ATOM 769 N N . ASP A 1 99 ? -7.995 -15.459 42.159 1.00 56.53 99 ASP A N 1
ATOM 770 C CA . ASP A 1 99 ? -8.015 -16.779 41.504 1.00 56.53 99 ASP A CA 1
ATOM 771 C C . ASP A 1 99 ? -7.494 -17.928 42.408 1.00 56.53 99 ASP A C 1
ATOM 773 O O . ASP A 1 99 ? -7.537 -19.091 42.003 1.00 56.53 99 ASP A O 1
ATOM 777 N N . ASN A 1 100 ? -6.993 -17.635 43.621 1.00 55.47 100 ASN A N 1
ATOM 778 C CA . ASN A 1 100 ? -6.383 -18.628 44.526 1.00 55.47 100 ASN A CA 1
ATOM 779 C C . ASN A 1 100 ? -7.057 -18.765 45.904 1.00 55.47 100 ASN A C 1
ATOM 781 O O . ASN A 1 100 ? -6.529 -19.497 46.740 1.00 55.47 100 ASN A O 1
ATOM 785 N N . ASP A 1 101 ? -8.187 -18.101 46.162 1.00 49.94 101 ASP A N 1
ATOM 786 C CA . ASP A 1 101 ? -8.807 -18.093 47.497 1.00 49.94 101 ASP A CA 1
ATOM 787 C C . ASP A 1 101 ? -10.307 -18.432 47.453 1.00 49.94 101 ASP A C 1
ATOM 789 O O . ASP A 1 101 ? -11.172 -17.703 47.936 1.00 49.94 101 ASP A O 1
ATOM 793 N N . ASP A 1 102 ? -10.627 -19.599 46.884 1.00 51.22 102 ASP A N 1
ATOM 794 C CA . ASP A 1 102 ? -11.770 -20.361 47.386 1.00 51.22 102 ASP A CA 1
ATOM 795 C C . ASP A 1 102 ? -11.369 -20.849 48.789 1.00 51.22 102 ASP A C 1
ATOM 797 O O . ASP A 1 102 ? -10.561 -21.773 48.901 1.00 51.22 102 ASP A O 1
ATOM 801 N N . LEU A 1 103 ? -11.948 -20.216 49.822 1.00 55.06 103 LEU A N 1
ATOM 802 C CA . LEU A 1 103 ? -11.972 -20.561 51.261 1.00 55.06 103 LEU A CA 1
ATOM 803 C C . LEU A 1 103 ? -11.339 -19.524 52.221 1.00 55.06 103 LEU A C 1
ATOM 805 O O . LEU A 1 103 ? -10.521 -19.893 53.062 1.00 55.06 103 LEU A O 1
ATOM 809 N N . ASN A 1 104 ? -11.853 -18.288 52.279 1.00 47.09 104 ASN A N 1
ATOM 810 C CA . ASN A 1 104 ? -12.341 -17.785 53.572 1.00 47.09 104 ASN A CA 1
ATOM 811 C C . ASN A 1 104 ? -13.212 -16.529 53.505 1.00 47.09 104 ASN A C 1
ATOM 813 O O . ASN A 1 104 ? -13.002 -15.583 52.755 1.00 47.09 104 ASN A O 1
ATOM 817 N N . GLU A 1 105 ? -14.212 -16.562 54.369 1.00 55.94 105 GLU A N 1
ATOM 818 C CA . GLU A 1 105 ? -15.232 -15.558 54.599 1.00 55.94 105 GLU A CA 1
ATOM 819 C C . GLU A 1 105 ? -14.693 -14.360 55.417 1.00 55.94 105 GLU A C 1
ATOM 821 O O . GLU A 1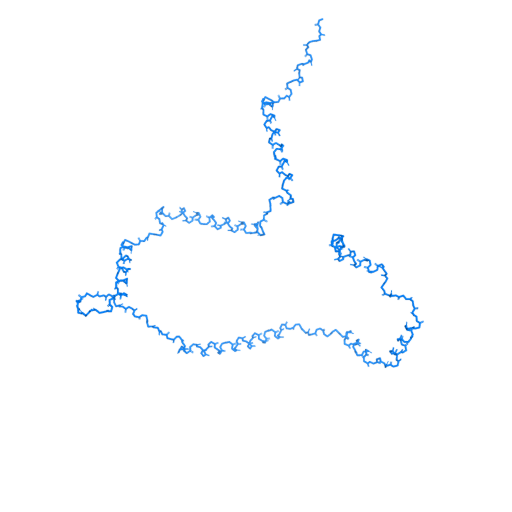 105 ? -13.732 -14.477 56.172 1.00 55.94 105 GLU A O 1
ATOM 826 N N . VAL A 1 106 ? -15.452 -13.258 55.356 1.00 44.59 106 VAL A N 1
ATOM 827 C CA . VAL A 1 106 ? -15.598 -12.197 56.377 1.00 44.59 106 VAL A CA 1
ATOM 828 C C . VAL A 1 106 ? -14.798 -10.895 56.175 1.00 44.59 106 VAL A C 1
ATOM 830 O O . VAL A 1 106 ? -13.705 -10.683 56.681 1.00 44.59 106 VAL A O 1
ATOM 833 N N . THR A 1 107 ? -15.535 -9.944 55.583 1.00 46.59 107 THR A N 1
ATOM 834 C CA . THR A 1 107 ? -15.592 -8.490 55.858 1.00 46.59 107 THR A CA 1
ATOM 835 C C . THR A 1 107 ? -14.354 -7.621 55.623 1.00 46.59 107 THR A C 1
ATOM 837 O O . THR A 1 107 ? -13.326 -7.771 56.262 1.00 46.59 107 THR A O 1
ATOM 840 N N . MET A 1 108 ? -14.526 -6.536 54.863 1.00 43.09 108 MET A N 1
ATOM 841 C CA . MET A 1 108 ? -14.877 -5.215 55.410 1.00 43.09 108 MET A CA 1
ATOM 842 C C . MET A 1 108 ? -15.111 -4.214 54.269 1.00 43.09 108 MET A C 1
ATOM 844 O O . MET A 1 108 ? -14.518 -4.291 53.197 1.00 43.09 108 MET A O 1
ATOM 848 N N . ALA A 1 109 ? -16.033 -3.286 54.510 1.00 46.56 109 ALA A N 1
ATOM 849 C CA . ALA A 1 109 ? -16.506 -2.288 53.566 1.00 46.56 109 ALA A CA 1
ATOM 850 C C . ALA A 1 109 ? -15.394 -1.342 53.079 1.00 46.56 109 ALA A C 1
ATOM 852 O O . ALA A 1 109 ? -14.916 -0.493 53.827 1.00 46.56 109 ALA A O 1
ATOM 853 N N . VAL A 1 110 ? -15.079 -1.409 51.788 1.00 41.16 110 VAL A N 1
ATOM 854 C CA . VAL A 1 110 ? -14.576 -0.271 51.014 1.00 41.16 110 VAL A CA 1
ATOM 855 C C . VAL A 1 110 ? -15.441 -0.200 49.767 1.00 41.16 110 VAL A C 1
ATOM 857 O O . VAL A 1 110 ? -15.628 -1.198 49.073 1.00 41.16 110 VAL A O 1
ATOM 860 N N . GLN A 1 111 ? -16.033 0.969 49.532 1.00 48.66 111 GLN A N 1
ATOM 861 C CA . GLN A 1 111 ? -16.844 1.275 48.358 1.00 48.66 111 GLN A CA 1
ATOM 862 C C . GLN A 1 111 ? -16.021 1.043 47.086 1.00 48.66 111 GLN A C 1
ATOM 864 O O . GLN A 1 111 ? -15.309 1.922 46.610 1.00 48.66 111 GLN A O 1
ATOM 869 N N . ALA A 1 112 ? -16.117 -0.170 46.549 1.00 47.81 112 ALA A N 1
ATOM 870 C CA . ALA A 1 112 ? -15.649 -0.500 45.220 1.00 47.81 112 ALA A CA 1
ATOM 871 C C . ALA A 1 112 ? -16.592 0.167 44.204 1.00 47.81 112 ALA A C 1
ATOM 873 O O . ALA A 1 112 ? -17.815 0.066 44.364 1.00 47.81 112 ALA A O 1
ATOM 874 N N . PRO A 1 113 ? -16.074 0.832 43.154 1.00 43.28 113 PRO A N 1
ATOM 875 C CA . PRO A 1 113 ? -16.909 1.240 42.038 1.00 43.28 113 PRO A CA 1
ATOM 876 C C . PRO A 1 113 ? -17.582 -0.018 41.494 1.00 43.28 113 PRO A C 1
ATOM 878 O O . PRO A 1 113 ? -16.921 -1.034 41.274 1.00 43.28 113 PRO A O 1
ATOM 881 N N . SER A 1 114 ? -18.908 0.053 41.378 1.00 51.41 114 SER A N 1
ATOM 882 C CA . SER A 1 114 ? -19.802 -1.015 40.939 1.00 51.41 114 SER A CA 1
ATOM 883 C C . SER A 1 114 ? -19.109 -1.936 39.942 1.00 51.41 114 SER A C 1
ATOM 885 O O . SER A 1 114 ? -18.822 -1.518 38.818 1.00 51.41 114 SER A O 1
ATOM 887 N N . LYS A 1 115 ? -18.838 -3.177 40.373 1.00 49.00 115 LYS A N 1
ATOM 888 C CA . LYS A 1 115 ? -18.431 -4.273 39.498 1.00 49.00 115 LYS A CA 1
ATOM 889 C C . LYS A 1 115 ? -19.415 -4.262 38.333 1.00 49.00 115 LYS A C 1
ATOM 891 O O . LYS A 1 115 ? -20.583 -4.611 38.507 1.00 49.00 115 LYS A O 1
ATOM 896 N N . HIS A 1 116 ? -18.975 -3.790 37.170 1.00 54.00 116 HIS A N 1
ATOM 897 C CA . HIS A 1 116 ? -19.737 -3.915 35.941 1.00 54.00 116 HIS A CA 1
ATOM 898 C C . HIS A 1 116 ? -19.694 -5.405 35.613 1.00 54.00 116 HIS A C 1
ATOM 900 O O . HIS A 1 116 ? -18.825 -5.878 34.887 1.00 54.00 116 HIS A O 1
ATOM 906 N N . ALA A 1 117 ? -20.586 -6.169 36.245 1.00 57.91 117 ALA A N 1
ATOM 907 C CA . ALA A 1 117 ? -20.863 -7.533 35.862 1.00 57.91 117 ALA A CA 1
ATOM 908 C C . ALA A 1 117 ? -21.261 -7.446 34.394 1.00 57.91 117 ALA A C 1
ATOM 910 O O . ALA A 1 117 ? -22.308 -6.882 34.057 1.00 57.91 117 ALA A O 1
ATOM 911 N N . VAL A 1 118 ? -20.366 -7.892 33.515 1.00 59.06 118 VAL A N 1
ATOM 912 C CA . VAL A 1 118 ? -20.625 -7.970 32.085 1.00 59.06 118 VAL A CA 1
ATOM 913 C C . VAL A 1 118 ? -21.816 -8.902 31.949 1.00 59.06 118 VAL A C 1
ATOM 915 O O . VAL A 1 118 ? -21.697 -10.122 32.044 1.00 59.06 118 VAL A O 1
ATOM 918 N N . LYS A 1 119 ? -23.007 -8.315 31.815 1.00 60.47 119 LYS A N 1
ATOM 919 C CA . LYS A 1 119 ? -24.223 -9.059 31.538 1.00 60.47 119 LYS A CA 1
ATOM 920 C C . LYS A 1 119 ? -24.002 -9.654 30.159 1.00 60.47 119 LYS A C 1
ATOM 922 O O . LYS A 1 119 ? -24.062 -8.944 29.160 1.00 60.47 119 LYS A O 1
ATOM 927 N N . ILE A 1 120 ? -23.695 -10.943 30.121 1.00 65.12 120 ILE A N 1
ATOM 928 C CA . ILE A 1 120 ? -23.569 -11.722 28.894 1.00 65.12 120 ILE A CA 1
ATOM 929 C C . ILE A 1 120 ? -24.978 -11.809 28.301 1.00 65.12 120 ILE A C 1
ATOM 931 O O . ILE A 1 120 ? -25.750 -12.729 28.576 1.00 65.12 120 ILE A O 1
ATOM 935 N N . VAL A 1 121 ? -25.389 -10.769 27.575 1.00 65.44 121 VAL A N 1
ATOM 936 C CA . VAL A 1 121 ? -26.685 -10.760 26.909 1.00 65.44 121 VAL A CA 1
ATOM 937 C C . VAL A 1 121 ? -26.527 -11.617 25.665 1.00 65.44 121 VAL A C 1
ATOM 939 O O . VAL A 1 121 ? -25.794 -11.275 24.741 1.00 65.44 121 VAL A O 1
ATOM 942 N N . ARG A 1 122 ? -27.210 -12.762 25.652 1.00 67.62 122 ARG A N 1
ATOM 943 C CA . ARG A 1 122 ? -27.295 -13.624 24.474 1.00 67.62 122 ARG A CA 1
ATOM 944 C C . ARG A 1 122 ? -27.955 -12.824 23.344 1.00 67.62 122 ARG A C 1
ATOM 946 O O . ARG A 1 122 ? -29.163 -12.600 23.358 1.00 67.62 122 ARG A O 1
ATOM 953 N N . LEU A 1 123 ? -27.149 -12.394 22.371 1.00 62.75 123 LEU A N 1
ATOM 954 C CA . LEU A 1 123 ? -27.542 -11.555 21.224 1.00 62.75 123 LEU A CA 1
ATOM 955 C C . LEU A 1 123 ? -28.623 -12.191 20.327 1.00 62.75 123 LEU A C 1
ATOM 957 O O . LEU A 1 123 ? -29.251 -11.507 19.524 1.00 62.75 123 LEU A O 1
ATOM 961 N N . TRP A 1 124 ? -28.893 -13.484 20.508 1.00 59.97 124 TRP A N 1
ATOM 962 C CA . TRP A 1 124 ? -29.889 -14.254 19.761 1.00 59.97 124 TRP A CA 1
ATOM 963 C C . TRP A 1 124 ? -31.356 -13.915 20.068 1.00 59.97 124 TRP A C 1
ATOM 965 O O . TRP A 1 124 ? -32.240 -14.363 19.346 1.00 59.97 124 TRP A O 1
ATOM 975 N N . HIS A 1 125 ? -31.642 -13.114 21.099 1.00 63.22 125 HIS A N 1
ATOM 976 C CA . HIS A 1 125 ? -33.009 -12.648 21.377 1.00 63.22 125 HIS A CA 1
ATOM 977 C C . HIS A 1 125 ? -33.311 -11.266 20.765 1.00 63.22 125 HIS A C 1
ATOM 979 O O . HIS A 1 125 ? -34.360 -10.670 21.017 1.00 63.22 125 HIS A O 1
ATOM 985 N N . SER A 1 126 ? -32.402 -10.710 19.964 1.00 64.50 126 SER A N 1
ATOM 986 C CA . SER A 1 126 ? -32.652 -9.408 19.365 1.00 64.50 126 SER A CA 1
ATOM 987 C C . SER A 1 126 ? -33.622 -9.522 18.187 1.00 64.50 126 SER A C 1
ATOM 989 O O . SER A 1 126 ? -33.362 -10.226 17.209 1.00 64.50 126 SER A O 1
ATOM 991 N N . SER A 1 127 ? -34.744 -8.802 18.259 1.00 61.81 127 SER A N 1
ATOM 992 C CA . SER A 1 127 ? -35.763 -8.708 17.202 1.00 61.81 127 SER A CA 1
ATOM 993 C C . SER A 1 127 ? -35.206 -8.226 15.854 1.00 61.81 127 SER A C 1
ATOM 995 O O . SER A 1 127 ? -35.880 -8.379 14.836 1.00 61.81 127 SER A O 1
ATOM 997 N N . PHE A 1 128 ? -33.966 -7.726 15.818 1.00 64.06 128 PHE A N 1
ATOM 998 C CA . PHE A 1 128 ? -33.252 -7.341 14.601 1.00 64.06 128 PHE A CA 1
ATOM 999 C C . PHE A 1 128 ? -32.956 -8.507 13.643 1.00 64.06 128 PHE A C 1
ATOM 1001 O O . PHE A 1 128 ? -32.904 -8.264 12.439 1.00 64.06 128 PHE A O 1
ATOM 1008 N N . LEU A 1 129 ? -32.854 -9.768 14.104 1.00 64.38 129 LEU A N 1
ATOM 1009 C CA . LEU A 1 129 ? -32.670 -10.904 13.178 1.00 64.38 129 LEU A CA 1
ATOM 1010 C C . LEU A 1 129 ? -33.852 -11.072 12.206 1.00 64.38 129 LEU A C 1
ATOM 1012 O O . LEU A 1 129 ? -33.658 -11.468 11.058 1.00 64.38 129 LEU A O 1
ATOM 1016 N N . LYS A 1 130 ? -35.075 -10.728 12.635 1.00 72.50 130 LYS A N 1
ATOM 1017 C CA . LYS A 1 130 ? -36.273 -10.829 11.784 1.00 72.50 130 LYS A CA 1
ATOM 1018 C C . LYS A 1 130 ? -36.250 -9.790 10.658 1.00 72.50 130 LYS A C 1
ATOM 1020 O O . LYS A 1 130 ? -36.623 -10.097 9.530 1.00 72.50 130 LYS A O 1
ATOM 1025 N N . TYR A 1 131 ? -35.760 -8.586 10.952 1.00 82.56 131 TYR A N 1
ATOM 1026 C CA . TYR A 1 131 ? -35.641 -7.505 9.970 1.00 82.56 131 TYR A CA 1
ATOM 1027 C C . TYR A 1 131 ? -34.465 -7.709 9.014 1.00 82.56 131 TYR A C 1
ATOM 1029 O O . TYR A 1 131 ? -34.611 -7.441 7.825 1.00 82.56 131 TYR A O 1
ATOM 1037 N N . ALA A 1 132 ? -33.338 -8.243 9.496 1.00 81.75 132 ALA A N 1
ATOM 1038 C CA . ALA A 1 132 ? -32.196 -8.576 8.645 1.00 81.75 132 ALA A CA 1
ATOM 1039 C C . ALA A 1 132 ? -32.575 -9.610 7.570 1.00 81.75 132 ALA A C 1
ATOM 1041 O O . ALA A 1 132 ? -32.278 -9.415 6.395 1.00 81.75 132 ALA A O 1
ATOM 1042 N N . SER A 1 133 ? -33.314 -10.661 7.950 1.00 83.25 133 SER A N 1
ATOM 1043 C CA . SER A 1 133 ? -33.814 -11.653 6.990 1.00 83.25 133 SER A CA 1
ATOM 1044 C C . SER A 1 133 ? -34.769 -11.034 5.956 1.00 83.25 133 SER A C 1
ATOM 1046 O O . SER A 1 133 ? -34.599 -11.275 4.763 1.00 83.25 133 SER A O 1
ATOM 1048 N N . ALA A 1 134 ? -35.715 -10.182 6.378 1.00 85.94 134 ALA A N 1
ATOM 1049 C CA . ALA A 1 134 ? -36.637 -9.498 5.463 1.00 85.94 134 ALA A CA 1
ATOM 1050 C C . ALA A 1 134 ? -35.917 -8.554 4.480 1.00 85.94 134 ALA A C 1
ATOM 1052 O O . ALA A 1 134 ? -36.243 -8.536 3.293 1.00 85.94 134 ALA A O 1
ATOM 1053 N N . ALA A 1 135 ? -34.910 -7.811 4.947 1.00 89.25 135 ALA A N 1
ATOM 1054 C CA . ALA A 1 135 ? -34.103 -6.940 4.095 1.00 89.25 135 ALA A CA 1
ATOM 1055 C C . ALA A 1 135 ? -33.325 -7.740 3.038 1.00 89.25 135 ALA A C 1
ATOM 1057 O O . ALA A 1 135 ? -33.289 -7.337 1.876 1.00 89.25 135 ALA A O 1
ATOM 1058 N N . CYS A 1 136 ? -32.775 -8.905 3.399 1.00 89.94 136 CYS A N 1
ATOM 1059 C CA . CYS A 1 136 ? -32.088 -9.773 2.442 1.00 89.94 136 CYS A CA 1
ATOM 1060 C C . CYS A 1 136 ? -33.014 -10.266 1.323 1.00 89.94 136 CYS A C 1
ATOM 1062 O O . CYS A 1 136 ? -32.594 -10.290 0.170 1.00 89.94 136 CYS A O 1
ATOM 1064 N N . PHE A 1 137 ? -34.277 -10.602 1.614 1.00 92.06 137 PHE A N 1
ATOM 1065 C CA . PHE A 1 137 ? -35.227 -10.988 0.562 1.00 92.06 137 PHE A CA 1
ATOM 1066 C C . PHE A 1 137 ? -35.513 -9.846 -0.418 1.00 92.06 137 PHE A C 1
ATOM 1068 O O . PHE A 1 137 ? -35.578 -10.076 -1.626 1.00 92.06 137 PHE A O 1
ATOM 1075 N N . ILE A 1 138 ? -35.636 -8.613 0.080 1.00 94.19 138 ILE A N 1
ATOM 1076 C CA . ILE A 1 138 ? -35.832 -7.428 -0.767 1.00 94.19 138 ILE A CA 1
ATOM 1077 C C . ILE A 1 138 ? -34.593 -7.191 -1.638 1.00 94.19 138 ILE A C 1
ATOM 1079 O O . ILE A 1 138 ? -34.729 -6.986 -2.843 1.00 94.19 138 ILE A O 1
ATOM 1083 N N . LEU A 1 139 ? -33.394 -7.277 -1.053 1.00 92.69 139 LEU A N 1
ATOM 1084 C CA . LEU A 1 139 ? -32.134 -7.095 -1.777 1.00 92.69 139 LEU A CA 1
ATOM 1085 C C . LEU A 1 139 ? -31.918 -8.170 -2.845 1.00 92.69 139 LEU A C 1
ATOM 1087 O O . LEU A 1 139 ? -31.551 -7.829 -3.963 1.00 92.69 139 LEU A O 1
ATOM 1091 N N . LEU A 1 140 ? -32.188 -9.443 -2.545 1.00 92.88 140 LEU A N 1
ATOM 1092 C CA . LEU A 1 140 ? -32.054 -10.534 -3.516 1.00 92.88 140 LEU A CA 1
ATOM 1093 C C . LEU A 1 140 ? -33.072 -10.422 -4.654 1.00 92.88 140 LEU A C 1
ATOM 1095 O O . LEU A 1 140 ? -32.718 -10.647 -5.808 1.00 92.88 140 LEU A O 1
ATOM 1099 N N . SER A 1 141 ? -34.313 -10.039 -4.353 1.00 88.81 141 SER A N 1
ATOM 1100 C CA . SER A 1 141 ? -35.342 -9.836 -5.378 1.00 88.81 141 SER A CA 1
ATOM 1101 C C . SER A 1 141 ? -35.003 -8.646 -6.288 1.00 88.81 141 SER A C 1
ATOM 1103 O O . SER A 1 141 ? -35.060 -8.755 -7.513 1.00 88.81 141 SER A O 1
ATOM 1105 N N . ALA A 1 142 ? -34.556 -7.528 -5.705 1.00 88.38 142 ALA A N 1
ATOM 1106 C CA . ALA A 1 142 ? -34.141 -6.343 -6.453 1.00 88.38 142 ALA A CA 1
ATOM 1107 C C . ALA A 1 142 ? -32.871 -6.591 -7.283 1.00 88.38 142 ALA A C 1
ATOM 1109 O O . ALA A 1 142 ? -32.834 -6.237 -8.460 1.00 88.38 142 ALA A O 1
ATOM 1110 N N . ALA A 1 143 ? -31.856 -7.241 -6.706 1.00 88.19 143 ALA A N 1
ATOM 1111 C CA . ALA A 1 143 ? -30.644 -7.621 -7.424 1.00 88.19 143 ALA A CA 1
ATOM 1112 C C . ALA A 1 143 ? -30.956 -8.618 -8.549 1.00 88.19 143 ALA A C 1
ATOM 1114 O O . ALA A 1 143 ? -30.448 -8.464 -9.654 1.00 88.19 143 ALA A O 1
ATOM 1115 N N . GLY A 1 144 ? -31.840 -9.590 -8.309 1.00 87.94 144 GLY A N 1
ATOM 1116 C CA . GLY A 1 144 ? -32.292 -10.537 -9.328 1.00 87.94 144 GLY A CA 1
ATOM 1117 C C . GLY A 1 144 ? -32.951 -9.850 -10.527 1.00 87.94 144 GLY A C 1
ATOM 1118 O O . GLY A 1 144 ? -32.610 -10.164 -11.664 1.00 87.94 144 GLY A O 1
ATOM 1119 N N . LEU A 1 145 ? -33.833 -8.870 -10.292 1.00 85.25 145 LEU A N 1
ATOM 1120 C CA . LEU A 1 145 ? -34.437 -8.064 -11.364 1.00 85.25 145 LEU A CA 1
ATOM 1121 C C . LEU A 1 145 ? -33.413 -7.177 -12.083 1.00 85.25 145 LEU A C 1
ATOM 1123 O O . LEU A 1 145 ? -33.460 -7.052 -13.305 1.00 85.25 145 LEU A O 1
ATOM 1127 N N . TYR A 1 146 ? -32.473 -6.594 -11.340 1.00 88.19 146 TYR A N 1
ATOM 1128 C CA . TYR A 1 146 ? -31.415 -5.757 -11.899 1.00 88.19 146 TYR A CA 1
ATOM 1129 C C . TYR A 1 146 ? -30.483 -6.555 -12.822 1.00 88.19 146 TYR A C 1
ATOM 1131 O O . TYR A 1 146 ? -30.251 -6.160 -13.961 1.00 88.19 146 TYR A O 1
ATOM 1139 N N . PHE A 1 147 ? -30.020 -7.728 -12.383 1.00 82.69 147 PHE A N 1
ATOM 1140 C CA . PHE A 1 147 ? -29.205 -8.619 -13.213 1.00 82.69 147 PHE A CA 1
ATOM 1141 C C . PHE A 1 147 ? -30.000 -9.254 -14.358 1.00 82.69 147 PHE A C 1
ATOM 1143 O O . PHE A 1 147 ? -29.430 -9.525 -15.410 1.00 82.69 147 PHE A O 1
ATOM 1150 N N . TYR A 1 148 ? -31.311 -9.456 -14.198 1.00 78.31 148 TYR A N 1
ATOM 1151 C CA . TYR A 1 148 ? -32.175 -9.887 -15.296 1.00 78.31 148 TYR A CA 1
ATOM 1152 C C . TYR A 1 148 ? -32.253 -8.835 -16.410 1.00 78.31 148 TYR A C 1
ATOM 1154 O O . TYR A 1 148 ? -32.161 -9.195 -17.579 1.00 78.31 148 TYR A O 1
ATOM 1162 N N . GLN A 1 149 ? -32.338 -7.546 -16.064 1.00 72.75 149 GLN A N 1
ATOM 1163 C CA . GLN A 1 149 ? -32.287 -6.449 -17.040 1.00 72.75 149 GLN A CA 1
ATOM 1164 C C . GLN A 1 149 ? -30.906 -6.271 -17.687 1.00 72.75 149 GLN A C 1
ATOM 1166 O O . GLN A 1 149 ? -30.819 -5.731 -18.784 1.00 72.75 149 GLN A O 1
ATOM 1171 N N . GLN A 1 150 ? -29.836 -6.720 -17.026 1.00 67.31 150 GLN A N 1
ATOM 1172 C CA . GLN A 1 150 ? -28.474 -6.687 -17.565 1.00 67.31 150 GLN A CA 1
ATOM 1173 C C . GLN A 1 150 ? -28.087 -7.927 -18.371 1.00 67.31 150 GLN A C 1
ATOM 1175 O O . GLN A 1 150 ? -26.952 -7.997 -18.844 1.00 67.31 150 GLN A O 1
ATOM 1180 N N . LYS A 1 151 ? -28.985 -8.904 -18.558 1.00 62.56 151 LYS A N 1
ATOM 1181 C CA . LYS A 1 151 ? -28.728 -9.936 -19.560 1.00 62.56 151 LYS A CA 1
ATOM 1182 C C . LYS A 1 151 ? -28.693 -9.240 -20.924 1.00 62.56 151 LYS A C 1
ATOM 1184 O O . LYS A 1 151 ? -29.721 -8.681 -21.309 1.00 62.56 151 LYS A O 1
ATOM 1189 N N . PRO A 1 152 ? -27.570 -9.252 -21.668 1.00 62.50 152 PRO A N 1
ATOM 1190 C CA . PRO A 1 152 ? -27.680 -9.028 -23.097 1.00 62.50 152 PRO A CA 1
ATOM 1191 C C . PRO A 1 152 ? -28.682 -10.069 -23.604 1.00 62.50 152 PRO A C 1
ATOM 1193 O O . PRO A 1 152 ? -28.621 -11.229 -23.180 1.00 62.50 152 PRO A O 1
ATOM 1196 N N . GLU A 1 153 ? -29.642 -9.637 -24.427 1.00 59.34 153 GLU A N 1
ATOM 1197 C CA . GLU A 1 153 ? -30.486 -10.540 -25.216 1.00 59.34 153 GLU A CA 1
ATOM 1198 C C . GLU A 1 153 ? -29.622 -11.730 -25.651 1.00 59.34 153 GLU A C 1
ATOM 1200 O O . GLU A 1 153 ? -28.494 -11.487 -26.105 1.00 59.34 153 GLU A O 1
ATOM 1205 N N . PRO A 1 154 ? -30.061 -12.993 -25.474 1.00 59.59 154 PRO A N 1
ATOM 1206 C CA . PRO A 1 154 ? -29.327 -14.098 -26.058 1.00 59.59 154 PRO A CA 1
ATOM 1207 C C . PRO A 1 154 ? -29.211 -13.750 -27.534 1.00 59.59 154 PRO A C 1
ATOM 1209 O O . PRO A 1 154 ? -30.223 -13.642 -28.227 1.00 59.59 154 PRO A O 1
ATOM 1212 N N . VAL A 1 155 ? -27.993 -13.459 -27.988 1.00 58.34 155 VAL A N 1
ATOM 1213 C CA . VAL A 1 155 ? -27.735 -13.201 -29.394 1.00 58.34 155 VAL A CA 1
ATOM 1214 C C . VAL A 1 155 ? -27.955 -14.552 -30.044 1.00 58.34 155 VAL A C 1
ATOM 1216 O O . VAL A 1 155 ? -27.052 -15.377 -30.113 1.00 58.34 155 VAL A O 1
ATOM 1219 N N . VAL A 1 156 ? -29.208 -14.825 -30.403 1.00 58.03 156 VAL A N 1
ATOM 1220 C CA . VAL A 1 156 ? -29.584 -15.953 -31.233 1.00 58.03 156 VAL A CA 1
ATOM 1221 C C . VAL A 1 156 ? -28.840 -15.722 -32.525 1.00 58.03 156 VAL A C 1
ATOM 1223 O O . VAL A 1 156 ? -29.182 -14.854 -33.329 1.00 58.03 156 VAL A O 1
ATOM 1226 N N . ASN A 1 157 ? -27.738 -16.443 -32.670 1.00 62.53 157 ASN A N 1
ATOM 1227 C CA . ASN A 1 157 ? -26.988 -16.451 -33.894 1.00 62.53 157 ASN A CA 1
ATOM 1228 C C . ASN A 1 157 ? -27.861 -17.217 -34.887 1.00 62.53 157 ASN A C 1
ATOM 1230 O O . ASN A 1 157 ? -27.862 -18.442 -34.919 1.00 62.53 157 ASN A O 1
ATOM 1234 N N . TYR A 1 158 ? -28.706 -16.494 -35.627 1.00 65.50 158 TYR A N 1
ATOM 1235 C CA . TYR A 1 158 ? -29.656 -17.090 -36.570 1.00 65.50 158 TYR A CA 1
ATOM 1236 C C . TYR A 1 158 ? -28.949 -17.990 -37.590 1.00 65.50 158 TYR A C 1
ATOM 1238 O O . TYR A 1 158 ? -29.548 -18.943 -38.072 1.00 65.50 158 TYR A O 1
ATOM 1246 N N . ALA A 1 159 ? -27.670 -17.718 -37.873 1.00 65.12 159 ALA A N 1
ATOM 1247 C CA . ALA A 1 159 ? -26.820 -18.580 -38.682 1.00 65.12 159 ALA A CA 1
ATOM 1248 C C . ALA A 1 159 ? -26.538 -19.932 -38.005 1.00 65.12 159 ALA A C 1
ATOM 1250 O O . ALA A 1 159 ? -26.570 -20.958 -38.669 1.00 65.12 159 ALA A O 1
ATOM 1251 N N . GLU A 1 160 ? -26.310 -19.947 -36.693 1.00 66.62 160 GLU A N 1
ATOM 1252 C CA . GLU A 1 160 ? -26.058 -21.159 -35.908 1.00 66.62 160 GLU A CA 1
ATOM 1253 C C . GLU A 1 160 ? -27.337 -21.987 -35.739 1.00 66.62 160 GLU A C 1
ATOM 1255 O O . GLU A 1 160 ? -27.320 -23.187 -35.983 1.00 66.62 160 GLU A O 1
ATOM 1260 N N . LEU A 1 161 ? -28.479 -21.342 -35.464 1.00 70.50 161 LEU A N 1
ATOM 1261 C CA . LEU A 1 161 ? -29.778 -22.024 -35.390 1.00 70.50 161 LEU A CA 1
ATOM 1262 C C . LEU A 1 161 ? -30.223 -22.583 -36.754 1.00 70.50 161 LEU A C 1
ATOM 1264 O O . LEU A 1 161 ? -30.761 -23.686 -36.827 1.00 70.50 161 LEU A O 1
ATOM 1268 N N . ALA A 1 162 ? -29.978 -21.847 -37.844 1.00 69.19 162 ALA A N 1
ATOM 1269 C CA . ALA A 1 162 ? -30.214 -22.344 -39.197 1.00 69.19 162 ALA A CA 1
ATOM 1270 C C . ALA A 1 162 ? -29.280 -23.513 -39.541 1.00 69.19 162 ALA A C 1
ATOM 1272 O O . ALA A 1 162 ? -29.715 -24.456 -40.194 1.00 69.19 162 ALA A O 1
ATOM 1273 N N . ASN A 1 163 ? -28.026 -23.482 -39.080 1.00 72.19 163 ASN A N 1
ATOM 1274 C CA . ASN A 1 163 ? -27.084 -24.577 -39.289 1.00 72.19 163 ASN A CA 1
ATOM 1275 C C . ASN A 1 163 ? -27.492 -25.838 -38.514 1.00 72.19 163 ASN A C 1
ATOM 1277 O O . ASN A 1 163 ? -27.450 -26.932 -39.071 1.00 72.19 163 ASN A O 1
ATOM 1281 N N . GLU A 1 164 ? -27.960 -25.699 -37.269 1.00 69.81 164 GLU A N 1
ATOM 1282 C CA . GLU A 1 164 ? -28.507 -26.835 -36.516 1.00 69.81 164 GLU A CA 1
ATOM 1283 C C . GLU A 1 164 ? -29.745 -27.421 -37.201 1.00 69.81 164 GLU A C 1
ATOM 1285 O O . GLU A 1 164 ? -29.846 -28.637 -37.346 1.00 69.81 164 GLU A O 1
ATOM 1290 N N . GLN A 1 165 ? -30.661 -26.578 -37.689 1.00 69.62 165 GLN A N 1
ATOM 1291 C CA . GLN A 1 165 ? -31.848 -27.047 -38.405 1.00 69.62 165 GLN A CA 1
ATOM 1292 C C . GLN A 1 165 ? -31.494 -27.750 -39.726 1.00 69.62 165 GLN A C 1
ATOM 1294 O O . GLN A 1 165 ? -32.124 -28.750 -40.064 1.00 69.62 165 GLN A O 1
ATOM 1299 N N . MET A 1 166 ? -30.472 -27.270 -40.440 1.00 70.50 166 MET A N 1
ATOM 1300 C CA . MET A 1 166 ? -29.948 -27.935 -41.635 1.00 70.50 166 MET A CA 1
ATOM 1301 C C . MET A 1 166 ? -29.318 -29.290 -41.306 1.00 70.50 166 MET A C 1
ATOM 1303 O O . MET A 1 166 ? -29.518 -30.224 -42.071 1.00 70.50 166 MET A O 1
ATOM 1307 N N . LEU A 1 167 ? -28.609 -29.423 -40.175 1.00 68.62 167 LEU A N 1
ATOM 1308 C CA . LEU A 1 167 ? -28.024 -30.696 -39.732 1.00 68.62 167 LEU A CA 1
ATOM 1309 C C . LEU A 1 167 ? -29.086 -31.768 -39.443 1.00 68.62 167 LEU A C 1
ATOM 1311 O O . LEU A 1 167 ? -28.851 -32.939 -39.729 1.00 68.62 167 LEU A O 1
ATOM 1315 N N . TYR A 1 168 ? -30.243 -31.380 -38.896 1.00 72.19 168 TYR A N 1
ATOM 1316 C CA . TYR A 1 168 ? -31.358 -32.305 -38.647 1.00 72.19 168 TYR A CA 1
ATOM 1317 C C . TYR A 1 168 ? -32.076 -32.763 -39.923 1.00 72.19 168 TYR A C 1
ATOM 1319 O O . TYR A 1 168 ? -32.717 -33.811 -39.901 1.00 72.19 168 TYR A O 1
ATOM 1327 N N . ASP A 1 169 ? -31.989 -31.991 -41.009 1.00 76.81 169 ASP A N 1
ATOM 1328 C CA . ASP A 1 169 ? -32.615 -32.306 -42.301 1.00 76.81 169 ASP A CA 1
ATOM 1329 C C . ASP A 1 169 ? -31.694 -33.139 -43.217 1.00 76.81 169 ASP A C 1
ATOM 1331 O O . ASP A 1 169 ? -32.085 -33.535 -44.315 1.00 76.81 169 ASP A O 1
ATOM 1335 N N . ILE A 1 170 ? -30.460 -33.430 -42.777 1.00 79.25 170 ILE A N 1
ATOM 1336 C CA . ILE A 1 170 ? -29.566 -34.349 -43.486 1.00 79.25 170 ILE A CA 1
ATOM 1337 C C . ILE A 1 170 ? -30.077 -35.774 -43.275 1.00 79.25 170 ILE A C 1
ATOM 1339 O O . ILE A 1 170 ? -30.055 -36.307 -42.167 1.00 79.25 170 ILE A O 1
ATOM 1343 N N . ASP A 1 171 ? -30.512 -36.408 -44.358 1.00 81.44 171 ASP A N 1
ATOM 1344 C CA . ASP A 1 171 ? -30.956 -37.795 -44.325 1.00 81.44 171 ASP A CA 1
ATOM 1345 C C . ASP A 1 171 ? -29.775 -38.758 -44.090 1.00 81.44 171 ASP A C 1
ATOM 1347 O O . ASP A 1 171 ? -28.677 -38.578 -44.624 1.00 81.44 171 ASP A O 1
ATOM 1351 N N . GLU A 1 172 ? -30.010 -39.814 -43.309 1.00 77.44 172 GLU A N 1
ATOM 1352 C CA . GLU A 1 172 ? -29.027 -40.846 -42.969 1.00 77.44 172 GLU A CA 1
ATOM 1353 C C . GLU A 1 172 ? -28.366 -41.459 -44.214 1.00 77.44 172 GLU A C 1
ATOM 1355 O O . GLU A 1 172 ? -27.166 -41.740 -44.196 1.00 77.44 172 GLU A O 1
ATOM 1360 N N . HIS A 1 173 ? -29.093 -41.601 -45.330 1.00 78.44 173 HIS A N 1
ATOM 1361 C CA . HIS A 1 173 ? -28.497 -42.125 -46.564 1.00 78.44 173 HIS A CA 1
ATOM 1362 C C . HIS A 1 173 ? -27.444 -41.186 -47.165 1.00 78.44 173 HIS A C 1
ATOM 1364 O O . HIS A 1 173 ? -26.462 -41.672 -47.719 1.00 78.44 173 HIS A O 1
ATOM 1370 N N . VAL A 1 174 ? -27.604 -39.866 -47.019 1.00 80.31 174 VAL A N 1
ATOM 1371 C CA . VAL A 1 174 ? -26.636 -38.864 -47.499 1.00 80.31 174 VAL A CA 1
ATOM 1372 C C . VAL A 1 174 ? -25.366 -38.913 -46.657 1.00 80.31 174 VAL A C 1
ATOM 1374 O O . VAL A 1 174 ? -24.265 -38.767 -47.190 1.00 80.31 174 VAL A O 1
ATOM 1377 N N . ILE A 1 175 ? -25.510 -39.163 -45.353 1.00 79.06 175 ILE A N 1
ATOM 1378 C CA . ILE A 1 175 ? -24.388 -39.356 -44.427 1.00 79.06 175 ILE A CA 1
ATOM 1379 C C . ILE A 1 175 ? -23.619 -40.626 -44.802 1.00 79.06 175 ILE A C 1
ATOM 1381 O O . ILE A 1 175 ? -22.395 -40.591 -44.917 1.00 79.06 175 ILE A O 1
ATOM 1385 N N . ILE A 1 176 ? -24.326 -41.735 -45.041 1.00 83.81 176 ILE A N 1
ATOM 1386 C CA . ILE A 1 176 ? -23.717 -43.005 -45.459 1.00 83.81 176 ILE A CA 1
ATOM 1387 C C . ILE A 1 176 ? -23.026 -42.848 -46.815 1.00 83.81 176 ILE A C 1
ATOM 1389 O O . ILE A 1 176 ? -21.898 -43.307 -46.971 1.00 83.81 176 ILE A O 1
ATOM 1393 N N . GLU A 1 177 ? -23.656 -42.167 -47.771 1.00 81.94 177 GLU A N 1
ATOM 1394 C CA . GLU A 1 177 ? -23.075 -41.898 -49.086 1.00 81.94 177 GLU A CA 1
ATOM 1395 C C . GLU A 1 177 ? -21.813 -41.035 -48.982 1.00 81.94 177 GLU A C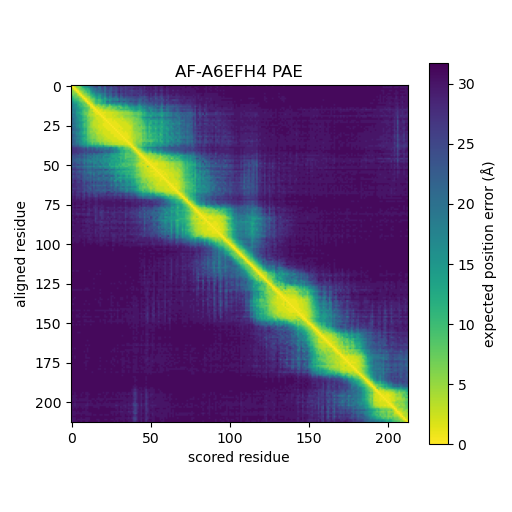 1
ATOM 1397 O O . GLU A 1 177 ? -20.809 -41.371 -49.603 1.00 81.94 177 GLU A O 1
ATOM 1402 N N . HIS A 1 178 ? -21.809 -39.985 -48.152 1.00 80.00 178 HIS A N 1
ATOM 1403 C CA . HIS A 1 178 ? -20.622 -39.149 -47.932 1.00 80.00 178 HIS A CA 1
ATOM 1404 C C . HIS A 1 178 ? -19.494 -39.901 -47.228 1.00 80.00 178 HIS A C 1
ATOM 1406 O O . HIS A 1 178 ? -18.338 -39.751 -47.613 1.00 80.00 178 HIS A O 1
ATOM 1412 N N . ILE A 1 179 ? -19.799 -40.723 -46.220 1.00 80.00 179 ILE A N 1
ATOM 1413 C CA . ILE A 1 179 ? -18.792 -41.557 -45.547 1.00 80.00 179 ILE A CA 1
A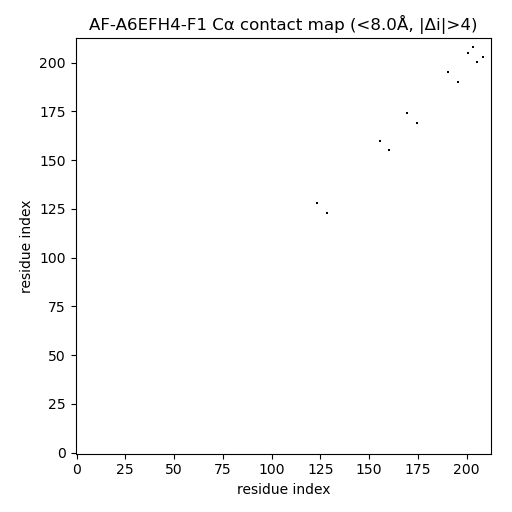TOM 1414 C C . ILE A 1 179 ? -18.246 -42.597 -46.518 1.00 80.00 179 ILE A C 1
ATOM 1416 O O . ILE A 1 179 ? -17.042 -42.834 -46.552 1.00 80.00 179 ILE A O 1
ATOM 1420 N N . GLN A 1 180 ? -19.110 -43.198 -47.332 1.00 78.06 180 GLN A N 1
ATOM 1421 C CA . GLN A 1 180 ? -18.697 -44.193 -48.305 1.00 78.06 180 GLN A CA 1
ATOM 1422 C C . GLN A 1 180 ? -17.857 -43.560 -49.420 1.00 78.06 180 GLN A C 1
ATOM 1424 O O . GLN A 1 180 ? -16.805 -44.100 -49.747 1.00 78.06 180 GLN A O 1
ATOM 1429 N N . ALA A 1 181 ? -18.238 -42.384 -49.921 1.00 72.69 181 ALA A N 1
ATOM 1430 C CA . ALA A 1 181 ? -17.450 -41.605 -50.873 1.00 72.69 181 ALA A CA 1
ATOM 1431 C C . ALA A 1 181 ? -16.092 -41.179 -50.286 1.00 72.69 181 ALA A C 1
ATOM 1433 O O . ALA A 1 181 ? -15.068 -41.396 -50.927 1.00 72.69 181 ALA A O 1
ATOM 1434 N N . ALA A 1 182 ? -16.057 -40.682 -49.044 1.00 65.56 182 ALA A N 1
ATOM 1435 C CA . ALA A 1 182 ? -14.815 -40.336 -48.347 1.00 65.56 182 ALA A CA 1
ATOM 1436 C C . ALA A 1 182 ? -13.937 -41.567 -48.053 1.00 65.56 182 ALA A C 1
ATOM 1438 O O . ALA A 1 182 ? -12.717 -41.482 -48.108 1.00 65.56 182 ALA A O 1
ATOM 1439 N N . SER A 1 183 ? -14.540 -42.731 -47.793 1.00 62.22 183 SER A N 1
ATOM 1440 C CA . SER A 1 183 ? -13.814 -44.000 -47.623 1.00 62.22 183 SER A CA 1
ATOM 1441 C C . SER A 1 183 ? -13.314 -44.601 -48.943 1.00 62.22 183 SER A C 1
ATOM 1443 O O . SER A 1 183 ? -12.434 -45.455 -48.936 1.00 62.22 183 SER A O 1
ATOM 1445 N N . MET A 1 184 ? -13.867 -44.168 -50.082 1.00 57.03 184 MET A N 1
ATOM 1446 C CA . MET A 1 184 ? -13.386 -44.538 -51.418 1.00 57.03 184 MET A CA 1
ATOM 1447 C C . MET A 1 184 ? -12.248 -43.619 -51.899 1.00 57.03 184 MET A C 1
ATOM 1449 O O . MET A 1 184 ? -11.556 -43.976 -52.850 1.00 57.03 184 MET A O 1
ATOM 1453 N N . GLU A 1 185 ? -12.007 -42.501 -51.207 1.00 54.66 185 GLU A N 1
ATOM 1454 C CA . GLU A 1 185 ? -10.820 -41.642 -51.314 1.00 54.66 185 GLU A CA 1
ATOM 1455 C C . GLU A 1 185 ? -9.937 -41.771 -50.054 1.00 54.66 185 GLU A C 1
ATOM 1457 O O . GLU A 1 185 ? -9.559 -40.790 -49.417 1.00 54.66 185 GLU A O 1
ATOM 1462 N N . GLU A 1 186 ? -9.554 -42.993 -49.672 1.00 52.09 186 GLU A N 1
ATOM 1463 C CA . GLU A 1 186 ? -8.370 -43.155 -48.822 1.00 52.09 186 GLU A CA 1
ATOM 1464 C C . GLU A 1 186 ? -7.117 -42.840 -49.650 1.00 52.09 186 GLU A C 1
ATOM 1466 O O . GLU A 1 186 ? -6.614 -43.721 -50.330 1.00 52.09 186 GLU A O 1
ATOM 1471 N N . GLU A 1 187 ? -6.637 -41.594 -49.603 1.00 48.22 187 GLU A N 1
ATOM 1472 C CA . GLU A 1 187 ? -5.220 -41.236 -49.394 1.00 48.22 187 GLU A CA 1
ATOM 1473 C C . GLU A 1 187 ? -5.109 -39.726 -49.090 1.00 48.22 187 GLU A C 1
ATOM 1475 O O . GLU A 1 187 ? -4.965 -38.912 -49.996 1.00 48.22 187 GLU A O 1
ATOM 1480 N N . GLN A 1 188 ? -5.178 -39.353 -47.805 1.00 42.88 188 GLN A N 1
ATOM 1481 C CA . GLN A 1 188 ? -4.302 -38.391 -47.101 1.00 42.88 188 GLN A CA 1
ATOM 1482 C C . GLN A 1 188 ? -5.017 -37.802 -45.871 1.00 42.88 188 GLN A C 1
ATOM 1484 O O . GLN A 1 188 ? -6.156 -37.347 -45.980 1.00 42.88 188 GLN A O 1
ATOM 1489 N N . PRO A 1 189 ? -4.371 -37.744 -44.689 1.00 44.53 189 PRO A N 1
ATOM 1490 C CA . PRO A 1 189 ? -4.897 -36.945 -43.591 1.00 44.53 189 PRO A CA 1
ATOM 1491 C C . PRO A 1 189 ? -4.925 -35.476 -44.031 1.00 44.53 189 PRO A C 1
ATOM 1493 O O . PRO A 1 189 ? -3.882 -34.872 -44.280 1.00 44.53 189 PRO A O 1
ATOM 1496 N N . VAL A 1 190 ? -6.128 -34.902 -44.114 1.00 54.28 190 VAL A N 1
ATOM 1497 C CA . VAL A 1 190 ? -6.385 -33.474 -44.374 1.00 54.28 190 VAL A CA 1
ATOM 1498 C C . VAL A 1 190 ? -6.070 -32.656 -43.116 1.00 54.28 190 VAL A C 1
ATOM 1500 O O . VAL A 1 190 ? -6.901 -31.951 -42.556 1.00 54.28 190 VAL A O 1
ATOM 1503 N N . VAL A 1 191 ? -4.841 -32.782 -42.638 1.00 54.38 191 VAL A N 1
ATOM 1504 C CA . VAL A 1 191 ? -4.139 -31.693 -41.976 1.00 54.38 191 VAL A CA 1
ATOM 1505 C C . VAL A 1 191 ? -2.852 -31.614 -42.762 1.00 54.38 191 VAL A C 1
ATOM 1507 O O . VAL A 1 191 ? -1.991 -32.485 -42.631 1.00 54.38 191 VAL A O 1
ATOM 1510 N N . ALA A 1 192 ? -2.767 -30.630 -43.659 1.00 59.47 192 ALA A N 1
ATOM 1511 C CA . ALA A 1 192 ? -1.533 -30.368 -44.374 1.00 59.47 192 ALA A CA 1
ATOM 1512 C C . ALA A 1 192 ? -0.419 -30.334 -43.326 1.00 59.47 192 ALA A C 1
ATOM 1514 O O . ALA A 1 192 ? -0.534 -29.632 -42.322 1.00 59.47 192 ALA A O 1
ATOM 1515 N N . THR A 1 193 ? 0.637 -31.120 -43.514 1.00 63.06 193 THR A N 1
ATOM 1516 C CA . THR A 1 193 ? 1.766 -31.159 -42.575 1.00 63.06 193 THR A CA 1
ATOM 1517 C C . THR A 1 193 ? 2.291 -29.750 -42.283 1.00 63.06 193 THR A C 1
ATOM 1519 O O . THR A 1 193 ? 2.700 -29.476 -41.166 1.00 63.06 193 THR A O 1
ATOM 1522 N N . ALA A 1 194 ? 2.138 -28.826 -43.238 1.00 69.56 194 ALA A N 1
ATOM 1523 C CA . ALA A 1 194 ? 2.394 -27.397 -43.090 1.00 69.56 194 ALA A CA 1
ATOM 1524 C C . ALA A 1 194 ? 1.531 -26.685 -42.024 1.00 69.56 194 ALA A C 1
ATOM 1526 O O . ALA A 1 194 ? 2.041 -25.829 -41.304 1.00 69.56 194 ALA A O 1
ATOM 1527 N N . ASP A 1 195 ? 0.245 -27.018 -41.895 1.00 76.44 195 ASP A N 1
ATOM 1528 C CA . ASP A 1 195 ? -0.640 -26.417 -40.887 1.00 76.44 195 ASP A CA 1
ATOM 1529 C C . ASP A 1 195 ? -0.313 -26.943 -39.490 1.00 76.44 195 ASP A C 1
ATOM 1531 O O . ASP A 1 195 ? -0.304 -26.183 -38.520 1.00 76.44 195 ASP A O 1
ATOM 1535 N N . LEU A 1 196 ? 0.033 -28.230 -39.396 1.00 78.75 196 LEU A N 1
ATOM 1536 C CA . LEU A 1 196 ? 0.495 -28.827 -38.148 1.00 78.75 196 LEU A CA 1
ATOM 1537 C C . LEU A 1 196 ? 1.862 -28.261 -37.733 1.00 78.75 196 LEU A C 1
ATOM 1539 O O . LEU A 1 196 ? 2.044 -27.899 -36.573 1.00 78.75 196 LEU A O 1
ATOM 1543 N N . GLU A 1 197 ? 2.799 -28.125 -38.673 1.00 77.25 197 GLU A N 1
ATOM 1544 C CA . GLU A 1 197 ? 4.108 -27.501 -38.441 1.00 77.25 197 GLU A CA 1
ATOM 1545 C C . GLU A 1 197 ? 3.959 -26.047 -37.974 1.00 77.25 197 GLU A C 1
ATOM 1547 O O . GLU A 1 197 ? 4.585 -25.650 -36.991 1.00 77.25 197 GLU A O 1
ATOM 1552 N N . ASN A 1 198 ? 3.076 -25.265 -38.602 1.00 79.38 198 ASN A N 1
ATOM 1553 C CA . ASN A 1 198 ? 2.798 -23.894 -38.177 1.00 79.38 198 ASN A CA 1
ATOM 1554 C C . ASN A 1 198 ? 2.156 -23.830 -36.793 1.00 79.38 198 ASN A C 1
ATOM 1556 O O . ASN A 1 198 ? 2.537 -22.973 -35.995 1.00 79.38 198 ASN A O 1
ATOM 1560 N N . TYR A 1 199 ? 1.209 -24.718 -36.483 1.00 80.62 199 TYR A N 1
ATOM 1561 C CA . TYR A 1 199 ? 0.588 -24.777 -35.160 1.00 80.62 199 TYR A CA 1
ATOM 1562 C C . TYR A 1 199 ? 1.618 -25.086 -34.067 1.00 80.62 199 TYR A C 1
ATOM 1564 O O . TYR A 1 199 ? 1.619 -24.441 -33.016 1.00 80.62 199 TYR A O 1
ATOM 1572 N N . ILE A 1 200 ? 2.531 -26.023 -34.336 1.00 82.75 200 ILE A N 1
ATOM 1573 C CA . ILE A 1 200 ? 3.617 -26.365 -33.415 1.00 82.75 200 ILE A CA 1
ATOM 1574 C C . ILE A 1 200 ? 4.568 -25.171 -33.240 1.00 82.75 200 ILE A C 1
ATOM 1576 O O . ILE A 1 200 ? 4.870 -24.807 -32.107 1.00 82.75 200 ILE A O 1
ATOM 1580 N N . LEU A 1 201 ? 4.974 -24.505 -34.326 1.00 79.12 201 LEU A N 1
ATOM 1581 C CA . LEU A 1 201 ? 5.885 -23.351 -3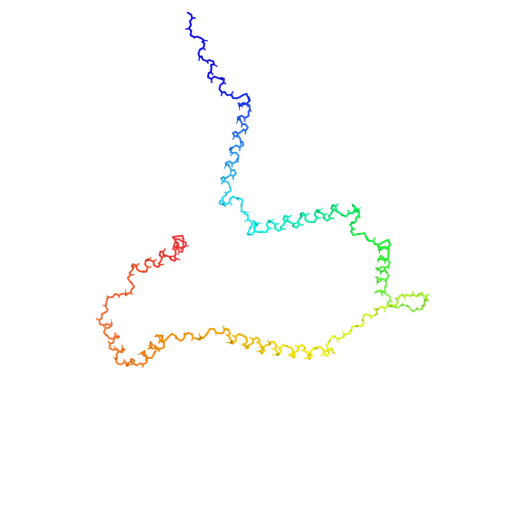4.269 1.00 79.12 201 LEU A CA 1
ATOM 1582 C C . LEU A 1 201 ? 5.279 -22.106 -33.604 1.00 79.12 201 LEU A C 1
ATOM 1584 O O . LEU A 1 201 ? 6.012 -21.297 -33.040 1.00 79.12 201 LEU A O 1
ATOM 1588 N N . THR A 1 202 ? 3.962 -21.921 -33.691 1.00 78.12 202 THR A N 1
ATOM 1589 C CA . THR A 1 202 ? 3.274 -20.766 -33.092 1.00 78.12 202 THR A CA 1
ATOM 1590 C C . THR A 1 202 ? 2.928 -20.955 -31.621 1.00 78.12 202 THR A C 1
ATOM 1592 O O . THR A 1 202 ? 2.880 -19.961 -30.898 1.00 78.12 202 THR A O 1
ATOM 1595 N N . ASN A 1 203 ? 2.686 -22.189 -31.168 1.00 81.25 203 ASN A N 1
ATOM 1596 C CA . ASN A 1 203 ? 2.217 -22.449 -29.802 1.00 81.25 203 ASN A CA 1
ATOM 1597 C C . ASN A 1 203 ? 3.287 -23.026 -28.868 1.00 81.25 203 ASN A C 1
ATOM 1599 O O . ASN A 1 203 ? 3.091 -22.991 -27.655 1.00 81.25 203 ASN A O 1
ATOM 1603 N N . TYR A 1 204 ? 4.407 -23.525 -29.398 1.00 81.81 204 TYR A N 1
ATOM 1604 C CA . TYR A 1 204 ? 5.499 -24.084 -28.600 1.00 81.81 204 TYR A CA 1
ATOM 1605 C C . TYR A 1 204 ? 6.817 -23.377 -28.915 1.00 81.81 204 TYR A C 1
ATOM 1607 O O . TYR A 1 204 ? 7.173 -23.176 -30.078 1.00 81.81 204 TYR A O 1
ATOM 1615 N N . SER A 1 205 ? 7.566 -22.997 -27.877 1.00 71.12 205 SER A N 1
ATOM 1616 C CA . SER A 1 205 ? 8.900 -22.427 -28.062 1.00 71.12 205 SER A CA 1
ATOM 1617 C C . SER A 1 205 ? 9.918 -23.541 -28.340 1.00 71.12 205 SER A C 1
ATOM 1619 O O . SER A 1 205 ? 9.762 -24.668 -27.873 1.00 71.12 205 SER A O 1
ATOM 1621 N N . GLN A 1 206 ? 11.003 -23.246 -29.069 1.00 62.16 206 GLN A N 1
ATOM 1622 C CA . GLN A 1 206 ? 12.063 -24.237 -29.339 1.00 62.16 206 GLN A CA 1
ATOM 1623 C C . GLN A 1 206 ? 12.655 -24.859 -28.059 1.00 62.16 206 GLN A C 1
ATOM 1625 O O . GLN A 1 206 ? 13.125 -25.994 -28.099 1.00 62.16 206 GLN A O 1
ATOM 1630 N N . ASN A 1 207 ? 12.600 -24.149 -26.927 1.00 64.06 207 ASN A N 1
ATOM 1631 C CA . ASN A 1 207 ? 13.048 -24.669 -25.636 1.00 64.06 207 ASN A CA 1
ATOM 1632 C C . ASN A 1 207 ? 12.073 -25.686 -25.027 1.00 64.06 207 ASN A C 1
ATOM 1634 O O . ASN A 1 207 ? 12.534 -26.606 -24.355 1.00 64.06 207 ASN A O 1
ATOM 1638 N N . ASP A 1 208 ? 10.766 -25.572 -25.276 1.00 70.06 208 ASP A N 1
ATOM 1639 C CA . ASP A 1 208 ? 9.766 -26.533 -24.779 1.00 70.06 208 ASP A CA 1
ATOM 1640 C C . ASP A 1 208 ? 9.853 -27.866 -25.537 1.00 70.06 208 ASP A C 1
ATOM 1642 O O . ASP A 1 208 ? 9.684 -28.932 -24.961 1.00 70.06 208 ASP A O 1
ATOM 1646 N N . ILE A 1 209 ? 10.200 -27.818 -26.827 1.00 67.12 209 ILE A N 1
ATOM 1647 C CA . ILE A 1 209 ? 10.360 -29.016 -27.668 1.00 67.12 209 ILE A CA 1
ATOM 1648 C C . ILE A 1 209 ? 11.643 -29.784 -27.302 1.00 67.12 209 ILE A C 1
ATOM 1650 O O . ILE A 1 209 ? 11.676 -31.010 -27.360 1.00 67.12 209 ILE A O 1
ATOM 1654 N N . ALA A 1 210 ? 12.711 -29.073 -26.929 1.00 64.00 210 ALA A N 1
ATOM 1655 C CA . ALA A 1 210 ? 14.003 -29.673 -26.589 1.00 64.00 210 ALA A CA 1
ATOM 1656 C C . ALA A 1 210 ? 14.099 -30.173 -25.137 1.00 64.00 210 ALA A C 1
ATOM 1658 O O . ALA A 1 210 ? 15.033 -30.902 -24.813 1.00 64.00 210 ALA A O 1
ATOM 1659 N N . SER A 1 211 ? 13.183 -29.757 -24.260 1.00 61.16 211 SER A N 1
ATOM 1660 C CA . SER A 1 211 ? 13.190 -30.137 -22.841 1.00 61.16 211 SER A CA 1
ATOM 1661 C C . SER A 1 211 ? 12.410 -31.419 -22.537 1.00 61.16 211 SER A C 1
ATOM 1663 O O . SER A 1 211 ? 12.561 -31.950 -21.439 1.00 61.16 211 SER A O 1
ATOM 1665 N N . ASP A 1 212 ? 11.649 -31.940 -23.503 1.00 57.84 212 ASP A N 1
ATOM 1666 C CA . ASP A 1 212 ? 10.835 -33.159 -23.369 1.00 57.84 212 ASP A CA 1
ATOM 1667 C C . ASP A 1 212 ? 11.381 -34.349 -24.195 1.00 57.84 212 ASP A C 1
ATOM 1669 O O . ASP A 1 212 ? 10.655 -35.304 -24.480 1.00 57.84 212 ASP A O 1
ATOM 1673 N N . LEU A 1 213 ? 12.666 -34.296 -24.589 1.00 50.44 213 LEU A N 1
ATOM 1674 C CA . LEU A 1 213 ? 13.387 -35.383 -25.275 1.00 50.44 213 LEU A CA 1
ATOM 1675 C C . LEU A 1 213 ? 14.521 -35.979 -24.427 1.00 50.44 213 LEU A C 1
ATOM 1677 O O . LEU A 1 213 ? 15.316 -35.199 -23.855 1.00 50.44 213 LEU A O 1
#